Protein AF-A0A328SCD7-F1 (afdb_monomer_lite)

Secondary structure (DSSP, 8-state):
--S--EEE-TT-EEES-EEESEEE-SSS-EEES-EEES-EEE-SSS-EEES-EEE-SSS-SEEE---S-EEES-EEE-SS-BGGGGEES-TTTSEEESPBS-EEEEEPP-EE-SSEEEEEEEEEETTEE-S---SSEEEEEETTEEPB-TTT--B-EEE-BTTEEEEEEEEPPTT--TT--EEEEEE--SSS--EEPPPBPPEE-PPP-PPPEEEE--EEE-TT-EEEEEEEEET--S-EEEEEETTEEPPPTTSSSSEEP-SSEEEEEEEPPTTPPSEEEEEEEEEEETTEEEEEEEEEEE-

Sequence (303 aa):
YNNGLFAIGENNIAYNNTAKNVRINGSNAIIRNNTFTGTLNITSSNNQITDNTVITDSTYTMTGSGKNNTITDNYLKANTLYGDASVNLNHEQNTITNNKPRYELIIDPINITATTTTITANIYFDDEPTTDINTGRVYFKANGKVLRDDTTSKIIYVDLTDGVATLSDYKVPANWNDDTEIKAVYTGSTEIAEITSEAVNPTITTPEIEEPEFTVSDVTIKAGEEVTITVTTKKLDGGKVVLKVNGKTVKAADGKLYAKVTGDSVTFAYTVPKTYKAGSYDIKAVYTAGATKLEAESKLTVE

Foldseek 3Di:
DDVDAAEAAACEEAAAEEEEHHEYPYAPYEYAHYEYEAAYEYAEENYEHEHYEFEYQAQANYAYEYFAYEHAHYFTYYNQDGALRRYHYPVVGYHGDHYDFDKAKEWDAWEAADQWTKIKIFIDTNNHTAQPDQAFWKWKDKPNHTDADPVPRHGDIFGDGRRMGMDGGHGDDPPADQPIWMKMWTDGDPRDHIHIHGTHGHHYDYPDDDDWDWEWEEAEDAAQDKDKTKIFTAPPDWWWKWKDKQNHTAAAPVRHSIDIDPHGMGIGIDGHHNPDDFDKIKIKMWTDDDPDIDIYIYIYGHD

pLDDT: mean 93.6, std 8.33, range [36.81, 98.69]

Radius of gyration: 38.1 Å; chains: 1; bounding box: 81×54×98 Å

Structure (mmCIF, N/CA/C/O backbone):
data_AF-A0A328SCD7-F1
#
_entry.id   AF-A0A328SCD7-F1
#
loop_
_atom_site.group_PDB
_atom_site.id
_atom_site.type_symbol
_atom_site.label_atom_id
_atom_site.label_alt_id
_atom_site.label_comp_id
_atom_site.label_asym_id
_atom_site.label_entity_id
_atom_site.label_seq_id
_atom_site.pdbx_PDB_ins_code
_atom_site.Cartn_x
_atom_site.Cartn_y
_atom_site.Cartn_z
_atom_site.occupancy
_atom_site.B_iso_or_equiv
_atom_site.auth_seq_id
_atom_site.auth_comp_id
_atom_site.auth_asym_id
_atom_site.auth_atom_id
_atom_site.pdbx_PDB_model_num
ATOM 1 N N . TYR A 1 1 ? 41.882 -8.276 -27.191 1.00 36.81 1 TYR A N 1
ATOM 2 C CA . TYR A 1 1 ? 41.532 -8.632 -28.576 1.00 36.81 1 TYR A CA 1
ATOM 3 C C . TYR A 1 1 ? 40.527 -7.615 -29.093 1.00 36.81 1 TYR A C 1
ATOM 5 O O . TYR A 1 1 ? 39.467 -7.491 -28.507 1.00 36.81 1 TYR A O 1
ATOM 13 N N . ASN A 1 2 ? 40.957 -6.883 -30.125 1.00 37.19 2 ASN A N 1
ATOM 14 C CA . ASN A 1 2 ? 40.238 -6.084 -31.122 1.00 37.19 2 ASN A CA 1
ATOM 15 C C . ASN A 1 2 ? 39.177 -5.048 -30.714 1.00 37.19 2 ASN A C 1
ATOM 17 O O . ASN A 1 2 ? 38.137 -5.367 -30.154 1.00 37.19 2 ASN A O 1
ATOM 21 N N . ASN A 1 3 ? 39.375 -3.838 -31.252 1.00 45.59 3 ASN A N 1
ATOM 22 C CA . ASN A 1 3 ? 38.356 -2.874 -31.694 1.00 45.59 3 ASN A CA 1
ATOM 23 C C . ASN A 1 3 ? 37.378 -3.478 -32.742 1.00 45.59 3 ASN A C 1
ATOM 25 O O . ASN A 1 3 ? 37.001 -2.821 -33.709 1.00 45.59 3 ASN A O 1
ATOM 29 N N . GLY A 1 4 ? 37.042 -4.762 -32.617 1.00 54.94 4 GLY A N 1
ATOM 30 C CA . GLY A 1 4 ? 36.145 -5.485 -33.498 1.00 54.94 4 GLY A CA 1
ATOM 31 C C . GLY A 1 4 ? 34.724 -5.273 -33.016 1.00 54.94 4 GLY A C 1
ATOM 32 O O . GLY A 1 4 ? 34.374 -5.684 -31.915 1.00 54.94 4 GLY A O 1
ATOM 33 N N . LEU A 1 5 ? 33.920 -4.620 -33.844 1.00 69.88 5 LEU A N 1
ATOM 34 C CA . LEU A 1 5 ? 32.484 -4.519 -33.639 1.00 69.88 5 LEU A CA 1
ATOM 35 C C . LEU A 1 5 ? 31.883 -5.932 -33.704 1.00 69.88 5 LEU A C 1
ATOM 37 O O . LEU A 1 5 ? 31.933 -6.566 -34.758 1.00 69.88 5 LEU A O 1
ATOM 41 N N . PHE A 1 6 ? 31.325 -6.432 -32.600 1.00 84.25 6 PHE A N 1
ATOM 42 C CA . PHE A 1 6 ? 30.553 -7.674 -32.629 1.00 84.25 6 PHE A CA 1
ATOM 43 C C . PHE A 1 6 ? 29.213 -7.382 -33.312 1.00 84.25 6 PHE A C 1
ATOM 45 O O . PHE A 1 6 ? 28.443 -6.541 -32.844 1.00 84.25 6 PHE A O 1
ATOM 52 N N . ALA A 1 7 ? 28.965 -8.021 -34.455 1.00 91.31 7 ALA A N 1
ATOM 53 C CA . ALA A 1 7 ? 27.775 -7.792 -35.262 1.00 91.31 7 ALA A CA 1
ATOM 54 C C . ALA A 1 7 ? 26.891 -9.042 -35.292 1.00 91.31 7 ALA A C 1
ATOM 56 O O . ALA A 1 7 ? 27.366 -10.132 -35.605 1.00 91.31 7 ALA A O 1
ATOM 57 N N . ILE A 1 8 ? 25.603 -8.866 -35.008 1.00 93.50 8 ILE A N 1
ATOM 58 C CA . ILE A 1 8 ? 24.597 -9.929 -35.068 1.00 93.50 8 ILE A CA 1
ATOM 59 C C . ILE A 1 8 ? 23.844 -9.792 -36.396 1.00 93.50 8 ILE A C 1
ATOM 61 O O . ILE A 1 8 ? 23.282 -8.732 -36.700 1.00 93.50 8 ILE A O 1
ATOM 65 N N . GLY A 1 9 ? 23.915 -10.846 -37.214 1.00 93.06 9 GLY A N 1
ATOM 66 C CA . GLY A 1 9 ? 23.334 -10.922 -38.556 1.00 93.06 9 GLY A CA 1
ATOM 67 C C . GLY A 1 9 ? 21.910 -11.480 -38.576 1.00 93.06 9 GLY A C 1
ATOM 68 O O . GLY A 1 9 ? 21.357 -11.848 -37.544 1.00 93.06 9 GLY A O 1
ATOM 69 N N . GLU A 1 10 ? 21.306 -11.541 -39.762 1.00 95.94 10 GLU A N 1
ATOM 70 C CA . GLU A 1 10 ? 19.887 -11.895 -39.934 1.00 95.94 10 GLU A CA 1
ATOM 71 C C . GLU A 1 10 ? 19.610 -13.350 -39.545 1.00 95.94 10 GLU A C 1
ATOM 73 O O . GLU A 1 10 ? 20.442 -14.215 -39.813 1.00 95.94 10 GLU A O 1
ATOM 78 N N . ASN A 1 11 ? 18.457 -13.619 -38.921 1.00 95.94 11 ASN A N 1
ATOM 79 C CA . ASN A 1 11 ? 18.029 -14.962 -38.497 1.00 95.94 11 ASN A CA 1
ATOM 80 C C . ASN A 1 11 ? 19.050 -15.701 -37.605 1.00 95.94 11 ASN A C 1
ATOM 82 O O . ASN A 1 11 ? 19.119 -16.930 -37.617 1.00 95.94 11 ASN A O 1
ATOM 86 N N . ASN A 1 12 ? 19.875 -14.965 -36.853 1.00 95.88 12 ASN A N 1
ATOM 87 C CA . ASN A 1 12 ? 20.860 -15.553 -35.946 1.00 95.88 12 ASN A CA 1
ATOM 88 C C . ASN A 1 12 ? 20.371 -15.587 -34.502 1.00 95.88 12 ASN A C 1
ATOM 90 O O . ASN A 1 12 ? 19.546 -14.779 -34.078 1.00 95.88 12 ASN A O 1
ATOM 94 N N . ILE A 1 13 ? 20.967 -16.492 -33.729 1.00 96.69 13 ILE A N 1
ATOM 95 C CA . ILE A 1 13 ? 20.803 -16.555 -32.281 1.00 96.69 13 ILE A CA 1
ATOM 96 C C . ILE A 1 13 ? 22.138 -16.189 -31.633 1.00 96.69 13 ILE A C 1
ATOM 98 O O . ILE A 1 13 ? 23.143 -16.864 -31.848 1.00 96.69 13 ILE A O 1
ATOM 102 N N . ALA A 1 14 ? 22.145 -15.125 -30.836 1.00 95.44 14 ALA A N 1
ATOM 103 C CA . ALA A 1 14 ? 23.256 -14.753 -29.971 1.00 95.44 14 ALA A CA 1
ATOM 104 C C . ALA A 1 14 ? 22.897 -15.105 -28.524 1.00 95.44 14 ALA A C 1
ATOM 106 O O . ALA A 1 14 ? 21.980 -14.520 -27.944 1.00 95.44 14 ALA A O 1
ATOM 107 N N . TYR A 1 15 ? 23.619 -16.062 -27.946 1.00 96.62 15 TYR A N 1
ATOM 108 C CA . TYR A 1 15 ? 23.354 -16.581 -26.607 1.00 96.62 15 TYR A CA 1
ATOM 109 C C . TYR A 1 15 ? 24.641 -16.793 -25.804 1.00 96.62 15 TYR A C 1
ATOM 111 O O . TYR A 1 15 ? 25.611 -17.317 -26.354 1.00 96.62 15 TYR A O 1
ATOM 119 N N . ASN A 1 16 ? 24.645 -16.410 -24.521 1.00 95.50 16 ASN A N 1
ATOM 120 C CA . ASN A 1 16 ? 25.775 -16.567 -23.589 1.00 95.50 16 ASN A CA 1
ATOM 121 C C . ASN A 1 16 ? 27.093 -15.926 -24.050 1.00 95.50 16 ASN A C 1
ATOM 123 O O . ASN A 1 16 ? 28.177 -16.454 -23.798 1.00 95.50 16 ASN A O 1
ATOM 127 N N . ASN A 1 17 ? 27.020 -14.782 -24.726 1.00 94.38 17 ASN A N 1
ATOM 128 C CA . ASN A 1 17 ? 28.203 -14.048 -25.163 1.00 94.38 17 ASN A CA 1
ATOM 129 C C . ASN A 1 17 ? 28.545 -12.918 -24.198 1.00 94.38 17 ASN A C 1
ATOM 131 O O . ASN A 1 17 ? 27.660 -12.285 -23.626 1.00 94.38 17 ASN A O 1
ATOM 135 N N . THR A 1 18 ? 29.837 -12.597 -24.126 1.00 94.75 18 THR A N 1
ATOM 136 C CA . THR A 1 18 ? 30.323 -11.351 -23.532 1.00 94.75 18 THR A CA 1
ATOM 137 C C . THR A 1 18 ? 31.003 -10.523 -24.607 1.00 94.75 18 THR A C 1
ATOM 139 O O . THR A 1 18 ? 31.969 -10.977 -25.221 1.00 94.75 18 THR A O 1
ATOM 142 N N . ALA A 1 19 ? 30.518 -9.307 -24.843 1.00 92.94 19 ALA A N 1
ATOM 143 C CA . ALA A 1 19 ? 31.077 -8.429 -25.866 1.00 92.94 19 ALA A CA 1
ATOM 144 C C . ALA A 1 19 ? 31.070 -6.964 -25.427 1.00 92.94 19 ALA A C 1
ATOM 146 O O . ALA A 1 19 ? 30.300 -6.554 -24.558 1.00 92.94 19 ALA A O 1
ATOM 147 N N . LYS A 1 20 ? 31.935 -6.162 -26.052 1.00 91.44 20 LYS A N 1
ATOM 148 C CA . LYS A 1 20 ? 31.925 -4.707 -25.912 1.00 91.44 20 LYS A CA 1
ATOM 149 C C . LYS A 1 20 ? 31.442 -4.081 -27.215 1.00 91.44 20 LYS A C 1
ATOM 151 O O . LYS A 1 20 ? 31.979 -4.439 -28.256 1.00 91.44 20 LYS A O 1
ATOM 156 N N . ASN A 1 21 ? 30.498 -3.140 -27.150 1.00 82.44 21 ASN A N 1
ATOM 157 C CA . ASN A 1 21 ? 29.915 -2.439 -28.305 1.00 82.44 21 ASN A CA 1
ATOM 158 C C . ASN A 1 21 ? 29.381 -3.395 -29.390 1.00 82.44 21 ASN A C 1
ATOM 160 O O . ASN A 1 21 ? 30.098 -3.796 -30.309 1.00 82.44 21 ASN A O 1
ATOM 164 N N . VAL A 1 22 ? 28.098 -3.739 -29.300 1.00 92.88 22 VAL A N 1
ATOM 165 C CA . VAL A 1 22 ? 27.444 -4.677 -30.225 1.00 92.88 22 VAL A CA 1
ATOM 166 C C . VAL A 1 22 ? 26.535 -3.936 -31.189 1.00 92.88 22 VAL A C 1
ATOM 168 O O . VAL A 1 22 ? 25.843 -2.988 -30.816 1.00 92.88 22 VAL A O 1
ATOM 171 N N . ARG A 1 23 ? 26.499 -4.406 -32.435 1.00 95.50 23 ARG A N 1
ATOM 172 C CA . ARG A 1 23 ? 25.576 -3.915 -33.454 1.00 95.50 23 ARG A CA 1
ATOM 173 C C . ARG A 1 23 ? 24.658 -5.030 -33.950 1.00 95.50 23 ARG A C 1
ATOM 175 O O . ARG A 1 23 ? 25.125 -6.077 -34.386 1.00 95.50 23 ARG A O 1
ATOM 182 N N . ILE A 1 24 ? 23.353 -4.784 -33.939 1.00 95.19 24 ILE A N 1
ATOM 183 C CA . ILE A 1 24 ? 22.325 -5.705 -34.431 1.00 95.19 24 ILE A CA 1
ATOM 184 C C . ILE A 1 24 ? 21.853 -5.208 -35.800 1.00 95.19 24 ILE A C 1
ATOM 186 O O . ILE A 1 24 ? 21.016 -4.306 -35.916 1.00 95.19 24 ILE A O 1
ATOM 190 N N . ASN A 1 25 ? 22.431 -5.785 -36.853 1.00 92.38 25 ASN A N 1
ATOM 191 C CA . ASN A 1 25 ? 22.162 -5.410 -38.246 1.00 92.38 25 ASN A CA 1
ATOM 192 C C . ASN A 1 25 ? 21.216 -6.368 -38.961 1.00 92.38 25 ASN A C 1
ATOM 194 O O . ASN A 1 25 ? 20.658 -6.002 -39.991 1.00 92.38 25 ASN A O 1
ATOM 198 N N . GLY A 1 26 ? 21.056 -7.578 -38.437 1.00 92.69 26 GLY A N 1
ATOM 199 C CA . GLY A 1 26 ? 20.132 -8.563 -38.963 1.00 92.69 26 GLY A CA 1
ATOM 200 C C . GLY A 1 26 ? 18.764 -8.499 -38.322 1.00 92.69 26 GLY A C 1
ATOM 201 O O . GLY A 1 26 ? 18.678 -8.380 -37.109 1.00 92.69 26 GLY A O 1
ATOM 202 N N . SER A 1 27 ? 17.721 -8.621 -39.134 1.00 97.31 27 SER A N 1
ATOM 203 C CA . SER A 1 27 ? 16.349 -8.785 -38.652 1.00 97.31 27 SER A CA 1
ATOM 204 C C . SER A 1 27 ? 16.084 -10.224 -38.191 1.00 97.31 27 SER A C 1
ATOM 206 O O . SER A 1 27 ? 16.814 -11.147 -38.565 1.00 97.31 27 SER A O 1
ATOM 208 N N . ASN A 1 28 ? 15.009 -10.422 -37.422 1.00 97.81 28 ASN A N 1
ATOM 209 C CA . ASN A 1 28 ? 14.573 -11.735 -36.918 1.00 97.81 28 ASN A CA 1
ATOM 210 C C . ASN A 1 28 ? 15.642 -12.472 -36.087 1.00 97.81 28 ASN A C 1
ATOM 212 O O . ASN A 1 28 ? 15.690 -13.703 -36.073 1.00 97.81 28 ASN A O 1
ATOM 216 N N . ALA A 1 29 ? 16.539 -11.735 -35.433 1.00 97.88 29 ALA A N 1
ATOM 217 C CA . ALA A 1 29 ? 17.535 -12.312 -34.548 1.00 97.88 29 ALA A CA 1
ATOM 218 C C . ALA A 1 29 ? 16.976 -12.502 -33.130 1.00 97.88 29 ALA A C 1
ATOM 220 O O . ALA A 1 29 ? 16.116 -11.746 -32.668 1.00 97.88 29 ALA A O 1
ATOM 221 N N . ILE A 1 30 ? 17.514 -13.495 -32.422 1.00 98.06 30 ILE A N 1
ATOM 222 C CA . ILE A 1 30 ? 17.245 -13.744 -31.003 1.00 98.06 30 ILE A CA 1
ATOM 223 C C . ILE A 1 30 ? 18.530 -13.470 -30.229 1.00 98.06 30 ILE A C 1
ATOM 225 O O . ILE A 1 30 ? 19.560 -14.094 -30.472 1.00 98.06 30 ILE A O 1
ATOM 229 N N . ILE A 1 31 ? 18.479 -12.533 -29.294 1.00 97.94 31 ILE A N 1
ATOM 230 C CA . ILE A 1 31 ? 19.607 -12.094 -28.485 1.00 97.94 31 ILE A CA 1
ATOM 231 C C . ILE A 1 31 ? 19.215 -12.320 -27.035 1.00 97.94 31 ILE A C 1
ATOM 233 O O . ILE A 1 31 ? 18.385 -11.591 -26.495 1.00 97.94 31 ILE A O 1
ATOM 237 N N . ARG A 1 32 ? 19.781 -13.353 -26.413 1.00 98.00 32 ARG A N 1
ATOM 238 C CA . ARG A 1 32 ? 19.374 -13.765 -25.071 1.00 98.00 32 ARG A CA 1
ATOM 239 C C . ARG A 1 32 ? 20.535 -14.105 -24.152 1.00 98.00 32 ARG A C 1
ATOM 241 O O . ARG A 1 32 ? 21.477 -14.753 -24.592 1.00 98.00 32 ARG A O 1
ATOM 248 N N . ASN A 1 33 ? 20.433 -13.752 -22.871 1.00 97.50 33 ASN A N 1
ATOM 249 C CA . ASN A 1 33 ? 21.401 -14.146 -21.839 1.00 97.50 33 ASN A CA 1
ATOM 250 C C . ASN A 1 33 ? 22.852 -13.772 -22.185 1.00 97.50 33 ASN A C 1
ATOM 252 O O . ASN A 1 33 ? 23.781 -14.555 -21.995 1.00 97.50 33 ASN A O 1
ATOM 256 N N . ASN A 1 34 ? 23.050 -12.597 -22.777 1.00 97.38 34 ASN A N 1
ATOM 257 C CA . ASN A 1 34 ? 24.375 -12.066 -23.072 1.00 97.38 34 ASN A CA 1
ATOM 258 C C . ASN A 1 34 ? 24.735 -10.949 -22.092 1.00 97.38 34 ASN A C 1
ATOM 260 O O . ASN A 1 34 ? 23.859 -10.264 -21.569 1.00 97.38 34 ASN A O 1
ATOM 264 N N . THR A 1 35 ? 26.032 -10.707 -21.925 1.00 97.25 35 THR A N 1
ATOM 265 C CA . THR A 1 35 ? 26.565 -9.580 -21.158 1.00 97.25 35 THR A CA 1
ATOM 266 C C . THR A 1 35 ? 27.299 -8.624 -22.087 1.00 97.25 35 THR A C 1
ATOM 268 O O . THR A 1 35 ? 28.361 -8.928 -22.634 1.00 97.25 35 THR A O 1
ATOM 271 N N . PHE A 1 36 ? 26.753 -7.431 -22.258 1.00 95.94 36 PHE A N 1
ATOM 272 C CA . PHE A 1 36 ? 27.304 -6.396 -23.109 1.00 95.94 36 PHE A CA 1
ATOM 273 C C . PHE A 1 36 ? 27.810 -5.218 -22.286 1.00 95.94 36 PHE A C 1
ATOM 275 O O . PHE A 1 36 ? 27.126 -4.688 -21.413 1.00 95.94 36 PHE A O 1
ATOM 282 N N . THR A 1 37 ? 29.032 -4.794 -22.595 1.00 93.75 37 THR A N 1
ATOM 283 C CA . THR A 1 37 ? 29.614 -3.564 -22.055 1.00 93.75 37 THR A CA 1
ATOM 284 C C . THR A 1 37 ? 29.636 -2.503 -23.158 1.00 93.75 37 THR A C 1
ATOM 286 O O . THR A 1 37 ? 30.083 -2.757 -24.274 1.00 93.75 37 THR A O 1
ATOM 289 N N . GLY A 1 38 ? 29.118 -1.309 -22.896 1.00 92.31 38 GLY A N 1
ATOM 290 C CA . GLY A 1 38 ? 28.890 -0.293 -23.929 1.00 92.31 38 GLY A CA 1
ATOM 291 C C . GLY A 1 38 ? 27.499 -0.357 -24.569 1.00 92.31 38 GLY A C 1
ATOM 292 O O . GLY A 1 38 ? 26.688 -1.226 -24.258 1.00 92.31 38 GLY A O 1
ATOM 293 N N . THR A 1 39 ? 27.217 0.600 -25.452 1.00 94.62 39 THR A N 1
ATOM 294 C CA . THR A 1 39 ? 25.892 0.770 -26.061 1.00 94.62 39 THR A CA 1
ATOM 295 C C . THR A 1 39 ? 25.624 -0.272 -27.151 1.00 94.62 39 THR A C 1
ATOM 297 O O . THR A 1 39 ? 26.459 -0.500 -28.032 1.00 94.62 39 THR A O 1
ATOM 300 N N . LEU A 1 40 ? 24.428 -0.863 -27.128 1.00 96.00 40 LEU A N 1
ATOM 301 C CA . LEU A 1 40 ? 23.890 -1.691 -28.207 1.00 96.00 40 LEU A CA 1
ATOM 302 C C . LEU A 1 40 ? 23.277 -0.811 -29.301 1.00 96.00 40 LEU A C 1
ATOM 304 O O . LEU A 1 40 ? 22.432 0.039 -29.019 1.00 96.00 40 LEU A O 1
ATOM 308 N N . ASN A 1 41 ? 23.667 -1.023 -30.558 1.00 96.50 41 ASN A N 1
ATOM 309 C CA . ASN A 1 41 ? 23.094 -0.307 -31.700 1.00 96.50 41 ASN A CA 1
ATOM 310 C C . ASN A 1 41 ? 22.182 -1.227 -32.527 1.00 96.50 41 ASN A C 1
ATOM 312 O O . ASN A 1 41 ? 22.655 -2.203 -33.111 1.00 96.50 41 ASN A O 1
ATOM 316 N N . ILE A 1 42 ? 20.889 -0.908 -32.586 1.00 97.50 42 ILE A N 1
ATOM 317 C CA . ILE A 1 42 ? 19.829 -1.738 -33.167 1.00 97.50 42 ILE A CA 1
ATOM 318 C C . ILE A 1 42 ? 19.240 -1.029 -34.395 1.00 97.50 42 ILE A C 1
ATOM 320 O O . ILE A 1 42 ? 18.306 -0.231 -34.302 1.00 97.50 42 ILE A O 1
ATOM 324 N N . THR A 1 43 ? 19.780 -1.315 -35.579 1.00 96.12 43 THR A N 1
ATOM 325 C CA . THR A 1 43 ? 19.280 -0.735 -36.845 1.00 96.12 43 THR A CA 1
ATOM 326 C C . THR A 1 43 ? 18.312 -1.645 -37.601 1.00 96.12 43 THR A C 1
ATOM 328 O O . THR A 1 43 ? 17.744 -1.235 -38.608 1.00 96.12 43 THR A O 1
ATOM 331 N N . SER A 1 44 ? 18.142 -2.884 -37.146 1.00 97.19 44 SER A N 1
ATOM 332 C CA . SER A 1 44 ? 17.307 -3.915 -37.773 1.00 97.19 44 SER A CA 1
ATOM 333 C C . SER A 1 44 ? 15.985 -4.122 -37.031 1.00 97.19 44 SER A C 1
ATOM 335 O O . SER A 1 44 ? 15.774 -3.561 -35.956 1.00 97.19 44 SER A O 1
ATOM 337 N N . SER A 1 45 ? 15.062 -4.874 -37.634 1.00 98.06 45 SER A N 1
ATOM 338 C CA . SER A 1 45 ? 13.682 -5.000 -37.149 1.00 98.06 45 SER A CA 1
ATOM 339 C C . SER A 1 45 ? 13.321 -6.433 -36.754 1.00 98.06 45 SER A C 1
ATOM 341 O O . SER A 1 45 ? 13.974 -7.382 -37.180 1.00 98.06 45 SER A O 1
ATOM 343 N N . ASN A 1 46 ? 12.234 -6.595 -35.998 1.00 98.38 46 ASN A N 1
ATOM 344 C CA . ASN A 1 46 ? 11.684 -7.896 -35.592 1.00 98.38 46 ASN A CA 1
ATOM 345 C C . ASN A 1 46 ? 12.646 -8.757 -34.748 1.00 98.38 46 ASN A C 1
ATOM 347 O O . ASN A 1 46 ? 12.608 -9.983 -34.830 1.00 98.38 46 ASN A O 1
ATOM 351 N N . ASN A 1 47 ? 13.537 -8.146 -33.965 1.00 98.56 47 ASN A N 1
ATOM 352 C CA . ASN A 1 47 ? 14.440 -8.889 -33.085 1.00 98.56 47 ASN A CA 1
ATOM 353 C C . ASN A 1 47 ? 13.821 -9.119 -31.704 1.00 98.56 47 ASN A C 1
ATOM 355 O O . ASN A 1 47 ? 13.055 -8.290 -31.211 1.00 98.56 47 ASN A O 1
ATOM 359 N N . GLN A 1 48 ? 14.214 -10.214 -31.060 1.00 98.56 48 GLN A N 1
ATOM 360 C CA . GLN A 1 48 ? 13.900 -10.504 -29.661 1.00 98.56 48 GLN A CA 1
ATOM 361 C C . GLN A 1 48 ? 15.165 -10.335 -28.825 1.00 98.56 48 GLN A C 1
ATOM 363 O O . GLN A 1 48 ? 16.166 -11.002 -29.078 1.00 98.56 48 GLN A O 1
ATOM 368 N N . ILE A 1 49 ? 15.136 -9.426 -27.857 1.00 98.62 49 ILE A N 1
ATOM 369 C CA . ILE A 1 49 ? 16.269 -9.058 -27.008 1.00 98.62 49 ILE A CA 1
ATOM 370 C C . ILE A 1 49 ? 15.812 -9.224 -25.562 1.00 98.62 49 ILE A C 1
ATOM 372 O O . ILE A 1 49 ? 15.132 -8.349 -25.028 1.00 98.62 49 ILE A O 1
ATOM 376 N N . THR A 1 50 ? 16.141 -10.360 -24.947 1.00 98.44 50 THR A N 1
ATOM 377 C CA . THR A 1 50 ? 15.629 -10.721 -23.616 1.00 98.44 50 THR A CA 1
ATOM 378 C C . THR A 1 50 ? 16.704 -11.251 -22.680 1.00 98.44 50 THR A C 1
ATOM 380 O O . THR A 1 50 ? 17.674 -11.853 -23.132 1.00 98.44 50 THR A O 1
ATOM 383 N N . ASP A 1 51 ? 16.545 -11.077 -21.370 1.00 98.00 51 ASP A N 1
ATOM 384 C CA . ASP A 1 51 ? 17.472 -11.593 -20.348 1.00 98.00 51 ASP A CA 1
ATOM 385 C C . ASP A 1 51 ? 18.944 -11.184 -20.549 1.00 98.00 51 ASP A C 1
ATOM 387 O O . ASP A 1 51 ? 19.851 -11.906 -20.146 1.00 98.00 51 ASP A O 1
ATOM 391 N N . ASN A 1 52 ? 19.237 -10.078 -21.236 1.00 98.25 52 ASN A N 1
ATOM 392 C CA . ASN A 1 52 ? 20.615 -9.615 -21.411 1.00 98.25 52 ASN A CA 1
ATOM 393 C C . ASN A 1 52 ? 20.990 -8.609 -20.326 1.00 98.25 52 ASN A C 1
ATOM 395 O O . ASN A 1 52 ? 20.156 -7.839 -19.860 1.00 98.25 52 ASN A O 1
ATOM 399 N N . THR A 1 53 ? 22.275 -8.536 -20.010 1.00 98.19 53 THR A N 1
ATOM 400 C CA . THR A 1 53 ? 22.855 -7.475 -19.186 1.00 98.19 53 THR A CA 1
ATOM 401 C C . THR A 1 53 ? 23.577 -6.488 -20.091 1.00 98.19 53 THR A C 1
ATOM 403 O O . THR A 1 53 ? 24.508 -6.870 -20.793 1.00 98.19 53 THR A O 1
ATOM 406 N N . VAL A 1 54 ? 23.185 -5.216 -20.080 1.00 97.75 54 VAL A N 1
ATOM 407 C CA . VAL A 1 54 ? 23.822 -4.133 -20.839 1.00 97.75 54 VAL A CA 1
ATOM 408 C C . VAL A 1 54 ? 24.219 -3.016 -19.885 1.00 97.75 54 VAL A C 1
ATOM 410 O O . VAL A 1 54 ? 23.366 -2.339 -19.314 1.00 97.75 54 VAL A O 1
ATOM 413 N N . ILE A 1 55 ? 25.527 -2.812 -19.727 1.00 96.88 55 ILE A N 1
ATOM 414 C CA . ILE A 1 55 ? 26.088 -1.783 -18.846 1.00 96.88 55 ILE A CA 1
ATOM 415 C C . ILE A 1 55 ? 26.939 -0.826 -19.673 1.00 96.88 55 ILE A C 1
ATOM 417 O O . ILE A 1 55 ? 27.847 -1.253 -20.390 1.00 96.88 55 ILE A O 1
ATOM 421 N N . THR A 1 56 ? 26.678 0.475 -19.583 1.00 95.56 56 THR A N 1
ATOM 422 C CA . THR A 1 56 ? 27.431 1.489 -20.328 1.00 95.56 56 THR A CA 1
ATOM 423 C C . THR A 1 56 ? 27.574 2.800 -19.568 1.00 95.56 56 THR A C 1
ATOM 425 O O . THR A 1 56 ? 26.671 3.213 -18.854 1.00 95.56 56 THR A O 1
ATOM 428 N N . ASP A 1 57 ? 28.678 3.501 -19.824 1.00 95.38 57 ASP A N 1
ATOM 429 C CA . ASP A 1 57 ? 28.900 4.875 -19.354 1.00 95.38 57 ASP A CA 1
ATOM 430 C C . ASP A 1 57 ? 28.232 5.933 -20.263 1.00 95.38 57 ASP A C 1
ATOM 432 O O . ASP A 1 57 ? 28.376 7.137 -20.053 1.00 95.38 57 ASP A O 1
ATOM 436 N N . SER A 1 58 ? 27.507 5.505 -21.301 1.00 94.94 58 SER A N 1
ATOM 437 C CA . SER A 1 58 ? 26.723 6.393 -22.168 1.00 94.94 58 SER A CA 1
ATOM 438 C C . SER A 1 58 ? 25.382 6.756 -21.525 1.00 94.94 58 SER A C 1
ATOM 440 O O . SER A 1 58 ? 24.944 6.119 -20.572 1.00 94.94 58 SER A O 1
ATOM 442 N N . THR A 1 59 ? 24.681 7.744 -22.089 1.00 95.12 59 THR A N 1
ATOM 443 C CA . THR A 1 59 ? 23.317 8.116 -21.663 1.00 95.12 59 THR A CA 1
ATOM 444 C C . THR A 1 59 ? 22.302 6.987 -21.863 1.00 95.12 59 THR A C 1
ATOM 446 O O . THR A 1 59 ? 21.403 6.834 -21.046 1.00 95.12 59 THR A O 1
ATOM 449 N N . TYR A 1 60 ? 22.450 6.188 -22.925 1.00 96.88 60 TYR A N 1
ATOM 450 C CA . TYR A 1 60 ? 21.516 5.120 -23.296 1.00 96.88 60 TYR A CA 1
ATOM 451 C C . TYR A 1 60 ? 22.236 3.776 -23.425 1.00 96.88 60 TYR A C 1
ATOM 453 O O . TYR A 1 60 ? 23.324 3.700 -24.008 1.00 96.88 60 TYR A O 1
ATOM 461 N N . THR A 1 61 ? 21.605 2.709 -22.933 1.00 97.81 61 THR A N 1
ATOM 462 C CA . THR A 1 61 ? 22.092 1.325 -23.072 1.00 97.81 61 THR A CA 1
ATOM 463 C C . THR A 1 61 ? 21.886 0.805 -24.485 1.00 97.81 61 THR A C 1
ATOM 465 O O . THR A 1 61 ? 22.742 0.102 -25.021 1.00 97.81 61 THR A O 1
ATOM 468 N N . MET A 1 62 ? 20.782 1.201 -25.116 1.00 97.81 62 MET A N 1
ATOM 469 C CA . MET A 1 62 ? 20.411 0.806 -26.467 1.00 97.81 62 MET A CA 1
ATOM 470 C C . MET A 1 62 ? 20.004 2.029 -27.282 1.00 97.81 62 MET A C 1
ATOM 472 O O . MET A 1 62 ? 19.308 2.918 -26.798 1.00 97.81 62 MET A O 1
ATOM 476 N N . THR A 1 63 ? 20.434 2.071 -28.537 1.00 97.44 63 THR A N 1
ATOM 477 C CA . THR A 1 63 ? 20.109 3.142 -29.489 1.00 97.44 63 THR A CA 1
ATOM 478 C C . THR A 1 63 ? 19.799 2.538 -30.849 1.00 97.44 63 THR A C 1
ATOM 480 O O . THR A 1 63 ? 20.306 1.464 -31.177 1.00 97.44 63 THR A O 1
ATOM 483 N N . GLY A 1 64 ? 19.006 3.218 -31.672 1.00 96.25 64 GLY A N 1
ATOM 484 C CA . GLY A 1 64 ? 18.854 2.820 -33.067 1.00 96.25 64 GLY A CA 1
ATOM 485 C C . GLY A 1 64 ? 17.547 3.256 -33.709 1.00 96.25 64 GLY A C 1
ATOM 486 O O . GLY A 1 64 ? 16.839 4.124 -33.212 1.00 96.25 64 GLY A O 1
ATOM 487 N N . SER A 1 65 ? 17.256 2.648 -34.855 1.00 96.44 65 SER A N 1
ATOM 488 C CA . SER A 1 65 ? 16.096 2.958 -35.702 1.00 96.44 65 SER A CA 1
ATOM 489 C C . SER A 1 65 ? 15.278 1.723 -36.087 1.00 96.44 65 SER A C 1
ATOM 491 O O . SER A 1 65 ? 14.358 1.820 -36.902 1.00 96.44 65 SER A O 1
ATOM 493 N N . GLY A 1 66 ? 15.622 0.561 -35.524 1.00 96.69 66 GLY A N 1
ATOM 494 C CA . GLY A 1 66 ? 14.885 -0.680 -35.700 1.00 96.69 66 GLY A CA 1
ATOM 495 C C . GLY A 1 66 ? 13.421 -0.578 -35.267 1.00 96.69 66 GLY A C 1
ATOM 496 O O . GLY A 1 66 ? 13.079 0.190 -34.365 1.00 96.69 66 GLY A O 1
ATOM 497 N N . LYS A 1 67 ? 12.556 -1.375 -35.901 1.00 98.06 67 LYS A N 1
ATOM 498 C CA . LYS A 1 67 ? 11.120 -1.449 -35.597 1.00 98.06 67 LYS A CA 1
ATOM 499 C C . LYS A 1 67 ? 10.712 -2.863 -35.208 1.00 98.06 67 LYS A C 1
ATOM 501 O O . LYS A 1 67 ? 11.385 -3.828 -35.560 1.00 98.06 67 LYS A O 1
ATOM 506 N N . ASN A 1 68 ? 9.576 -2.992 -34.538 1.00 98.25 68 ASN A N 1
ATOM 507 C CA . ASN A 1 68 ? 8.982 -4.251 -34.095 1.00 98.25 68 ASN A CA 1
ATOM 508 C C . ASN A 1 68 ? 9.944 -5.125 -33.275 1.00 98.25 68 ASN A C 1
ATOM 510 O O . ASN A 1 68 ? 9.836 -6.349 -33.288 1.00 98.25 68 ASN A O 1
ATOM 514 N N . ASN A 1 69 ? 10.931 -4.527 -32.610 1.00 98.62 69 ASN A N 1
ATOM 515 C CA . ASN A 1 69 ? 11.794 -5.265 -31.703 1.00 98.62 69 ASN A CA 1
ATOM 516 C C . ASN A 1 69 ? 11.070 -5.453 -30.369 1.00 98.62 69 ASN A C 1
ATOM 518 O O . ASN A 1 69 ? 10.344 -4.566 -29.918 1.00 98.62 69 ASN A O 1
ATOM 522 N N . THR A 1 70 ? 11.285 -6.605 -29.747 1.00 98.69 70 THR A N 1
ATOM 523 C CA . THR A 1 70 ? 10.840 -6.910 -28.386 1.00 98.69 70 THR A CA 1
ATOM 524 C C . THR A 1 70 ? 12.059 -6.869 -27.478 1.00 98.69 70 THR A C 1
ATOM 526 O O . THR A 1 70 ? 12.966 -7.682 -27.641 1.00 98.69 70 THR A O 1
ATOM 529 N N . ILE A 1 71 ? 12.106 -5.896 -26.574 1.00 98.69 71 ILE A N 1
ATOM 530 C CA . ILE A 1 71 ? 13.199 -5.644 -25.634 1.00 98.69 71 ILE A CA 1
ATOM 531 C C . ILE A 1 71 ? 12.605 -5.756 -24.234 1.00 98.69 71 ILE A C 1
ATOM 533 O O . ILE A 1 71 ? 12.032 -4.792 -23.725 1.00 98.69 71 ILE A O 1
ATOM 537 N N . THR A 1 72 ? 12.688 -6.938 -23.632 1.00 98.19 72 THR A N 1
ATOM 538 C CA . THR A 1 72 ? 12.062 -7.204 -22.330 1.00 98.19 72 THR A CA 1
ATOM 539 C C . THR A 1 72 ? 12.983 -7.960 -21.398 1.00 98.19 72 THR A C 1
ATOM 541 O O . THR A 1 72 ? 13.869 -8.679 -21.851 1.00 98.19 72 THR A O 1
ATOM 544 N N . ASP A 1 73 ? 12.779 -7.804 -20.092 1.00 97.31 73 ASP A N 1
ATOM 545 C CA . ASP A 1 73 ? 13.444 -8.618 -19.067 1.00 97.31 73 ASP A CA 1
ATOM 546 C C . ASP A 1 73 ? 14.984 -8.522 -19.105 1.00 97.31 73 ASP A C 1
ATOM 548 O O . ASP A 1 73 ? 15.695 -9.444 -18.718 1.00 97.31 73 ASP A O 1
ATOM 552 N N . ASN A 1 74 ? 15.536 -7.408 -19.598 1.00 98.25 74 ASN A N 1
ATOM 553 C CA . ASN A 1 74 ? 16.977 -7.153 -19.601 1.00 98.25 74 ASN A CA 1
ATOM 554 C C . ASN A 1 74 ? 17.392 -6.332 -18.372 1.00 98.25 74 ASN A C 1
ATOM 556 O O . ASN A 1 74 ? 16.623 -5.521 -17.859 1.00 98.25 74 ASN A O 1
ATOM 560 N N . TYR A 1 75 ? 18.650 -6.464 -17.956 1.00 97.44 75 TYR A N 1
ATOM 561 C CA . TYR A 1 75 ? 19.301 -5.560 -17.012 1.00 97.44 75 TYR A CA 1
ATOM 562 C C . TYR A 1 75 ? 20.053 -4.463 -17.776 1.00 97.44 75 TYR A C 1
ATOM 564 O O . TYR A 1 75 ? 21.116 -4.697 -18.344 1.00 97.44 75 TYR A O 1
ATOM 572 N N . LEU A 1 76 ? 19.500 -3.258 -17.813 1.00 97.62 76 LEU A N 1
ATOM 573 C CA . LEU A 1 76 ? 19.929 -2.108 -18.594 1.00 97.62 76 LEU A CA 1
ATOM 574 C C . LEU A 1 76 ? 20.360 -0.956 -17.680 1.00 97.62 76 LEU A C 1
ATOM 576 O O . LEU A 1 76 ? 19.538 -0.207 -17.154 1.00 97.62 76 LEU A O 1
ATOM 580 N N . LYS A 1 77 ? 21.672 -0.769 -17.538 1.00 96.38 77 LYS A N 1
ATOM 581 C CA . LYS A 1 77 ? 22.258 0.307 -16.734 1.00 96.38 77 LYS A CA 1
ATOM 582 C C . LYS A 1 77 ? 23.121 1.228 -17.594 1.00 96.38 77 LYS A C 1
ATOM 584 O O . LYS A 1 77 ? 24.221 0.856 -18.005 1.00 96.38 77 LYS A O 1
ATOM 589 N N . ALA A 1 78 ? 22.620 2.428 -17.864 1.00 95.50 78 ALA A N 1
ATOM 590 C CA . ALA A 1 78 ? 23.403 3.519 -18.432 1.00 95.50 78 ALA A CA 1
ATOM 591 C C . ALA A 1 78 ? 23.979 4.405 -17.312 1.00 95.50 78 ALA A C 1
ATOM 593 O O . ALA A 1 78 ? 23.731 4.175 -16.127 1.00 95.50 78 ALA A O 1
ATOM 594 N N . ASN A 1 79 ? 24.747 5.429 -17.687 1.00 93.25 79 ASN A N 1
ATOM 595 C CA . ASN A 1 79 ? 25.332 6.367 -16.729 1.00 93.25 79 ASN A CA 1
ATOM 596 C C . ASN A 1 79 ? 24.260 7.152 -15.954 1.00 93.25 79 ASN A C 1
ATOM 598 O O . ASN A 1 79 ? 24.408 7.393 -14.763 1.00 93.25 79 ASN A O 1
ATOM 602 N N . THR A 1 80 ? 23.178 7.540 -16.634 1.00 88.19 80 THR A N 1
ATOM 603 C CA . THR A 1 80 ? 22.127 8.406 -16.066 1.00 88.19 80 THR A CA 1
ATOM 604 C C . THR A 1 80 ? 20.717 7.835 -16.182 1.00 88.19 80 THR A C 1
ATOM 606 O O . THR A 1 80 ? 19.795 8.414 -15.625 1.00 88.19 80 THR A O 1
ATOM 609 N N . LEU A 1 81 ? 20.518 6.759 -16.948 1.00 91.75 81 LEU A N 1
ATOM 610 C CA . LEU A 1 81 ? 19.204 6.165 -17.208 1.00 91.75 81 LEU A CA 1
ATOM 611 C C . LEU A 1 81 ? 19.237 4.665 -16.921 1.00 91.75 81 LEU A C 1
ATOM 613 O O . LEU A 1 81 ? 20.269 4.010 -17.085 1.00 91.75 81 LEU A O 1
ATOM 617 N N . TYR A 1 82 ? 18.086 4.112 -16.553 1.00 92.62 82 TYR A N 1
ATOM 618 C CA . TYR A 1 82 ? 17.943 2.712 -16.160 1.00 92.62 82 TYR A CA 1
ATOM 619 C C . TYR A 1 82 ? 16.752 2.052 -16.852 1.00 92.62 82 TYR A C 1
ATOM 621 O O . TYR A 1 82 ? 15.823 2.745 -17.277 1.00 92.62 82 TYR A O 1
ATOM 629 N N . GLY A 1 83 ? 16.797 0.724 -16.983 1.00 94.62 83 GLY A N 1
ATOM 630 C CA . GLY A 1 83 ? 15.681 -0.074 -17.485 1.00 94.62 83 GLY A CA 1
ATOM 631 C C . GLY A 1 83 ? 15.165 0.424 -18.834 1.00 94.62 83 GLY A C 1
ATOM 632 O O . GLY A 1 83 ? 15.947 0.816 -19.708 1.00 94.62 83 GLY A O 1
ATOM 633 N N . ASP A 1 84 ? 13.843 0.457 -18.985 1.00 94.69 84 ASP A N 1
ATOM 634 C CA . ASP A 1 84 ? 13.151 0.889 -20.209 1.00 94.69 84 ASP A CA 1
ATOM 635 C C . ASP A 1 84 ? 13.525 2.322 -20.629 1.00 94.69 84 ASP A C 1
ATOM 637 O O . ASP A 1 84 ? 13.715 2.602 -21.815 1.00 94.69 84 ASP A O 1
ATOM 641 N N . ALA A 1 85 ? 13.704 3.226 -19.658 1.00 92.56 85 ALA A N 1
ATOM 642 C CA . ALA A 1 85 ? 14.057 4.623 -19.919 1.00 92.56 85 ALA A CA 1
ATOM 643 C C . ALA A 1 85 ? 15.449 4.771 -20.555 1.00 92.56 85 ALA A C 1
ATOM 645 O O . ALA A 1 85 ? 15.727 5.764 -21.224 1.00 92.56 85 ALA A O 1
ATOM 646 N N . SER A 1 86 ? 16.325 3.776 -20.387 1.00 96.00 86 SER A N 1
ATOM 647 C CA . SER A 1 86 ? 17.660 3.768 -20.991 1.00 96.00 86 SER A CA 1
ATOM 648 C C . SER A 1 86 ? 17.684 3.322 -22.462 1.00 96.00 86 SER A C 1
ATOM 650 O O . SER A 1 86 ? 18.756 3.317 -23.075 1.00 96.00 86 SER A O 1
ATOM 652 N N . VAL A 1 87 ? 16.530 2.976 -23.046 1.00 97.69 87 VAL A N 1
ATOM 653 C CA . VAL A 1 87 ? 16.393 2.537 -24.442 1.00 97.69 87 VAL A CA 1
ATOM 654 C C . VAL A 1 87 ? 15.917 3.692 -25.327 1.00 97.69 87 VAL A C 1
ATOM 656 O O . VAL A 1 87 ? 14.769 4.129 -25.260 1.00 97.69 87 VAL A O 1
ATOM 659 N N . ASN A 1 88 ? 16.793 4.147 -26.223 1.00 97.56 88 ASN A N 1
ATOM 660 C CA . ASN A 1 88 ? 16.508 5.193 -27.207 1.00 97.56 88 ASN A CA 1
ATOM 661 C C . ASN A 1 88 ? 16.162 4.595 -28.581 1.00 97.56 88 ASN A C 1
ATOM 663 O O . ASN A 1 88 ? 16.934 4.678 -29.544 1.00 97.56 88 ASN A O 1
ATOM 667 N N . LEU A 1 89 ? 15.007 3.936 -28.636 1.00 97.50 89 LEU A N 1
ATOM 668 C CA . LEU A 1 89 ? 14.308 3.522 -29.854 1.00 97.50 89 LEU A CA 1
ATOM 669 C C . LEU A 1 89 ? 12.892 4.119 -29.825 1.00 97.50 89 LEU A C 1
ATOM 671 O O . LEU A 1 89 ? 12.442 4.606 -28.795 1.00 97.50 89 LEU A O 1
ATOM 675 N N . ASN A 1 90 ? 12.161 4.084 -30.941 1.00 96.12 90 ASN A N 1
ATOM 676 C CA . ASN A 1 90 ? 10.763 4.520 -30.942 1.00 96.12 90 ASN A CA 1
ATOM 677 C C . ASN A 1 90 ? 9.887 3.517 -30.153 1.00 96.12 90 ASN A C 1
ATOM 679 O O . ASN A 1 90 ? 9.700 2.389 -30.615 1.00 96.12 90 ASN A O 1
ATOM 683 N N . HIS A 1 91 ? 9.348 3.945 -29.004 1.00 94.00 91 HIS A N 1
ATOM 684 C CA . HIS A 1 91 ? 8.495 3.152 -28.097 1.00 94.00 91 HIS A CA 1
ATOM 685 C C . HIS A 1 91 ? 7.108 2.823 -28.677 1.00 94.00 91 HIS A C 1
ATOM 687 O O . HIS A 1 91 ? 6.488 1.855 -28.262 1.00 94.00 91 HIS A O 1
ATOM 693 N N . GLU A 1 92 ? 6.623 3.564 -29.676 1.00 96.06 92 GLU A N 1
ATOM 694 C CA . GLU A 1 92 ? 5.369 3.232 -30.379 1.00 96.06 92 GLU A CA 1
ATOM 695 C C . GLU A 1 92 ? 5.562 2.113 -31.411 1.00 96.06 92 GLU A C 1
ATOM 697 O O . GLU A 1 92 ? 4.604 1.484 -31.856 1.00 96.06 92 GLU A O 1
ATOM 702 N N . GLN A 1 93 ? 6.806 1.888 -31.839 1.00 97.50 93 GLN A N 1
ATOM 703 C CA . GLN A 1 93 ? 7.153 0.912 -32.872 1.00 97.50 93 GLN A CA 1
ATOM 704 C C . GLN A 1 93 ? 7.857 -0.319 -32.308 1.00 97.50 93 GLN A C 1
ATOM 706 O O . GLN A 1 93 ? 8.100 -1.254 -33.061 1.00 97.50 93 GLN A O 1
ATOM 711 N N . ASN A 1 94 ? 8.228 -0.325 -31.031 1.00 98.56 94 ASN A N 1
ATOM 712 C CA . ASN A 1 94 ? 8.947 -1.417 -30.386 1.00 98.56 94 ASN A CA 1
ATOM 713 C C . ASN A 1 94 ? 8.301 -1.717 -29.034 1.00 98.56 94 ASN A C 1
ATOM 715 O O . ASN A 1 94 ? 7.820 -0.813 -28.362 1.00 98.56 94 ASN A O 1
ATOM 719 N N . THR A 1 95 ? 8.327 -2.977 -28.615 1.00 98.50 95 THR A N 1
ATOM 720 C CA . THR A 1 95 ? 7.884 -3.376 -27.277 1.00 98.50 95 THR A CA 1
ATOM 721 C C . THR A 1 95 ? 9.075 -3.277 -26.335 1.00 98.50 95 THR A C 1
ATOM 723 O O . THR A 1 95 ? 10.005 -4.071 -26.450 1.00 98.50 95 THR A O 1
ATOM 726 N N . ILE A 1 96 ? 9.070 -2.287 -25.442 1.00 98.00 96 ILE A N 1
ATOM 727 C CA . ILE A 1 96 ? 10.137 -2.033 -24.465 1.00 98.00 96 ILE A CA 1
ATOM 728 C C . ILE A 1 96 ? 9.485 -2.002 -23.087 1.00 98.00 96 ILE A C 1
ATOM 730 O O . ILE A 1 96 ? 8.840 -1.018 -22.737 1.00 98.00 96 ILE A O 1
ATOM 734 N N . THR A 1 97 ? 9.581 -3.104 -22.351 1.00 95.50 97 THR A N 1
ATOM 735 C CA . THR A 1 97 ? 8.890 -3.266 -21.065 1.00 95.50 97 THR A CA 1
ATOM 736 C C . THR A 1 97 ? 9.661 -4.206 -20.152 1.00 95.50 97 THR A C 1
ATOM 738 O O . THR A 1 97 ? 10.305 -5.133 -20.638 1.00 95.50 97 THR A O 1
ATOM 741 N N . ASN A 1 98 ? 9.500 -4.064 -18.838 1.00 93.44 98 ASN A N 1
ATOM 742 C CA . ASN A 1 98 ? 10.059 -4.973 -17.826 1.00 93.44 98 ASN A CA 1
ATOM 743 C C . ASN A 1 98 ? 11.597 -5.041 -17.817 1.00 93.44 98 ASN A C 1
ATOM 745 O O . ASN A 1 98 ? 12.163 -6.032 -17.360 1.00 93.44 98 ASN A O 1
ATOM 749 N N . ASN A 1 99 ? 12.302 -4.019 -18.306 1.00 95.62 99 ASN A N 1
ATOM 750 C CA . ASN A 1 99 ? 13.754 -3.968 -18.164 1.00 95.62 99 ASN A CA 1
ATOM 751 C C . ASN A 1 99 ? 14.147 -3.306 -16.829 1.00 95.62 99 ASN A C 1
ATOM 753 O O . ASN A 1 99 ? 13.589 -2.282 -16.432 1.00 95.62 99 ASN A O 1
ATOM 757 N N . LYS A 1 100 ? 15.134 -3.893 -16.148 1.00 94.38 100 LYS A N 1
ATOM 758 C CA . LYS A 1 100 ? 15.700 -3.465 -14.856 1.00 94.38 100 LYS A CA 1
ATOM 759 C C . LYS A 1 100 ? 17.003 -2.672 -15.041 1.00 94.38 100 LYS A C 1
ATOM 761 O O . LYS A 1 100 ? 17.516 -2.651 -16.151 1.00 94.38 100 LYS A O 1
ATOM 766 N N . PRO A 1 101 ? 17.579 -2.045 -14.002 1.00 92.69 101 PRO A N 1
ATOM 767 C CA . PRO A 1 101 ? 16.927 -1.718 -12.738 1.00 92.69 101 PRO A CA 1
ATOM 768 C C . PRO A 1 101 ? 15.845 -0.653 -12.958 1.00 92.69 101 PRO A C 1
ATOM 770 O O . PRO A 1 101 ? 15.872 0.085 -13.944 1.00 92.69 101 PRO A O 1
ATOM 773 N N . ARG A 1 102 ? 14.866 -0.591 -12.056 1.00 87.88 102 ARG A N 1
ATOM 774 C CA . ARG A 1 102 ? 13.789 0.405 -12.081 1.00 87.88 102 ARG A CA 1
ATOM 775 C C . ARG A 1 102 ? 13.491 0.887 -10.670 1.00 87.88 102 ARG A C 1
ATOM 777 O O . ARG A 1 102 ? 13.771 0.175 -9.706 1.00 87.88 102 ARG A O 1
ATOM 784 N N . TYR A 1 103 ? 12.918 2.080 -10.582 1.00 90.56 103 TYR A N 1
ATOM 785 C CA . TYR A 1 103 ? 12.355 2.572 -9.335 1.00 90.56 103 TYR A CA 1
ATOM 786 C C . TYR A 1 103 ? 10.944 2.025 -9.140 1.00 90.56 103 TYR A C 1
ATOM 788 O O . TYR A 1 103 ? 10.153 1.984 -10.086 1.00 90.56 103 TYR A O 1
ATOM 796 N N . GLU A 1 104 ? 10.630 1.645 -7.910 1.00 92.88 104 GL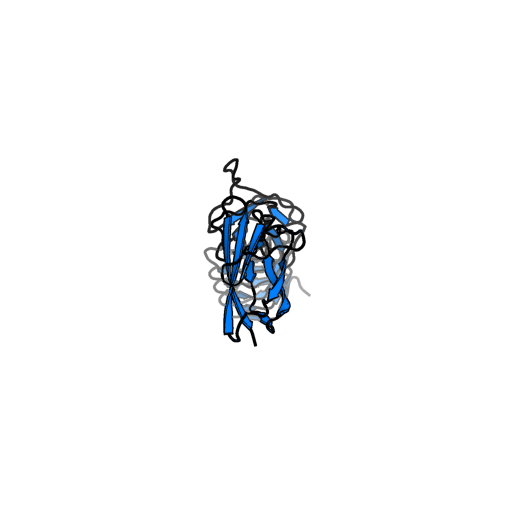U A N 1
ATOM 797 C CA . GLU A 1 104 ? 9.306 1.183 -7.499 1.00 92.88 104 GLU A CA 1
ATOM 798 C C . GLU A 1 104 ? 8.872 1.927 -6.238 1.00 92.88 104 GLU A C 1
ATOM 800 O O . GLU A 1 104 ? 9.703 2.288 -5.410 1.00 92.88 104 GLU A O 1
ATOM 805 N N . LEU A 1 105 ? 7.570 2.174 -6.098 1.00 96.50 105 LEU A N 1
ATOM 806 C CA . LEU A 1 105 ? 6.989 2.761 -4.894 1.00 96.50 105 LEU A CA 1
ATOM 807 C C . LEU A 1 105 ? 6.141 1.698 -4.209 1.00 96.50 105 LEU A C 1
ATOM 809 O O . LEU A 1 105 ? 5.191 1.191 -4.805 1.00 96.50 105 LEU A O 1
ATOM 813 N N . ILE A 1 106 ? 6.468 1.380 -2.963 1.00 97.94 106 ILE A N 1
ATOM 814 C CA . ILE A 1 106 ? 5.808 0.321 -2.197 1.00 97.94 106 ILE A CA 1
ATOM 815 C C . ILE A 1 106 ? 5.243 0.927 -0.916 1.00 97.94 106 ILE A C 1
ATOM 817 O O . ILE A 1 106 ? 5.937 1.669 -0.228 1.00 97.94 106 ILE A O 1
ATOM 821 N N . ILE A 1 107 ? 3.979 0.632 -0.609 1.00 98.56 107 ILE A N 1
ATOM 822 C CA . ILE A 1 107 ? 3.351 1.024 0.658 1.00 98.56 107 ILE A CA 1
ATOM 823 C C . ILE A 1 107 ? 3.560 -0.104 1.668 1.00 98.56 107 ILE A C 1
ATOM 825 O O . ILE A 1 107 ? 3.320 -1.270 1.348 1.00 98.56 107 ILE A O 1
ATOM 829 N N . ASP A 1 108 ? 3.964 0.244 2.886 1.00 98.19 108 ASP A N 1
ATOM 830 C CA . ASP A 1 108 ? 4.053 -0.714 3.987 1.00 98.19 108 ASP A CA 1
ATOM 831 C C . ASP A 1 108 ? 2.656 -1.217 4.402 1.00 98.19 108 ASP A C 1
ATOM 833 O O . ASP A 1 108 ? 1.663 -0.502 4.245 1.00 98.19 108 ASP A O 1
ATOM 837 N N . PRO A 1 109 ? 2.532 -2.426 4.979 1.00 97.81 109 PRO A N 1
ATOM 838 C CA . PRO A 1 109 ? 1.253 -2.910 5.490 1.00 97.81 109 PRO A CA 1
ATOM 839 C C . PRO A 1 109 ? 0.584 -1.914 6.451 1.00 97.81 109 PRO A C 1
ATOM 841 O O . PRO A 1 109 ? 1.174 -1.495 7.449 1.00 97.81 109 PRO A O 1
ATOM 844 N N . ILE A 1 110 ? -0.677 -1.569 6.174 1.00 97.62 110 ILE A N 1
ATOM 845 C CA . ILE A 1 110 ? -1.439 -0.593 6.960 1.00 97.62 110 ILE A CA 1
ATOM 846 C C . ILE A 1 110 ? -2.288 -1.338 7.991 1.00 97.62 110 ILE A C 1
ATOM 848 O O . ILE A 1 110 ? -3.220 -2.057 7.634 1.00 97.62 110 ILE A O 1
ATOM 852 N N . ASN A 1 111 ? -1.998 -1.133 9.274 1.00 94.94 111 ASN A N 1
ATOM 853 C CA . ASN A 1 111 ? -2.760 -1.713 10.380 1.00 94.94 111 ASN A CA 1
ATOM 854 C C . ASN A 1 111 ? -3.485 -0.600 11.144 1.00 94.94 111 ASN A C 1
ATOM 856 O O . ASN A 1 111 ? -2.851 0.318 11.668 1.00 94.94 111 ASN A O 1
ATOM 860 N N . ILE A 1 112 ? -4.814 -0.675 11.210 1.00 94.25 112 ILE A N 1
ATOM 861 C CA . ILE A 1 112 ? -5.663 0.340 11.838 1.00 94.25 112 ILE A CA 1
ATOM 862 C C . ILE A 1 112 ? -6.305 -0.251 13.092 1.00 94.25 112 ILE A C 1
ATOM 864 O O . ILE A 1 112 ? -7.143 -1.143 13.010 1.00 94.25 112 ILE A O 1
ATOM 868 N N . THR A 1 113 ? -5.928 0.272 14.258 1.00 88.25 113 THR A N 1
ATOM 869 C CA . THR A 1 113 ? -6.484 -0.111 15.574 1.00 88.25 113 THR A CA 1
ATOM 870 C C . THR A 1 113 ? -7.104 1.072 16.325 1.00 88.25 113 THR A C 1
ATOM 872 O O . THR A 1 113 ? -7.642 0.912 17.421 1.00 88.25 113 THR A O 1
ATOM 875 N N . ALA A 1 114 ? -7.018 2.272 15.747 1.00 84.19 114 ALA A N 1
ATOM 876 C CA . ALA A 1 114 ? -7.432 3.535 16.340 1.00 84.19 114 ALA A CA 1
ATOM 877 C C . ALA A 1 114 ? -8.153 4.420 15.308 1.00 84.19 114 ALA A C 1
ATOM 879 O O . ALA A 1 114 ? -8.306 4.061 14.142 1.00 84.19 114 ALA A O 1
ATOM 880 N N . THR A 1 115 ? -8.598 5.601 15.742 1.00 88.94 115 THR A N 1
ATOM 881 C CA . THR A 1 115 ? -9.256 6.598 14.878 1.00 88.94 115 THR A CA 1
ATOM 882 C C . THR A 1 115 ? -8.291 7.323 13.936 1.00 88.94 115 THR A C 1
ATOM 884 O O . THR A 1 115 ? -8.734 7.977 12.989 1.00 88.94 115 THR A O 1
ATOM 887 N N . THR A 1 116 ? -6.985 7.212 14.175 1.00 92.75 116 THR A N 1
ATOM 888 C CA . THR A 1 116 ? -5.915 7.690 13.296 1.00 92.75 116 THR A CA 1
ATOM 889 C C . THR A 1 116 ? -4.993 6.536 12.903 1.00 92.75 116 THR A C 1
ATOM 891 O O . THR A 1 116 ? -4.957 5.497 13.565 1.00 92.75 116 THR A O 1
ATOM 894 N N . THR A 1 117 ? -4.254 6.703 11.808 1.00 95.25 117 THR A N 1
ATOM 895 C CA . THR A 1 117 ? -3.274 5.726 11.322 1.00 95.25 117 THR A CA 1
ATOM 896 C C . THR A 1 117 ? -2.072 6.415 10.676 1.00 95.25 117 THR A C 1
ATOM 898 O O . THR A 1 117 ? -2.135 7.597 10.334 1.00 95.25 117 THR A O 1
ATOM 901 N N . THR A 1 118 ? -0.993 5.658 10.490 1.00 97.00 118 THR A N 1
ATOM 902 C CA . THR A 1 118 ? 0.192 6.077 9.741 1.00 97.00 118 THR A CA 1
ATOM 903 C C . THR A 1 118 ? 0.262 5.292 8.441 1.00 97.00 118 THR A C 1
ATOM 905 O O . THR A 1 118 ? 0.096 4.073 8.442 1.00 97.00 118 THR A O 1
ATOM 908 N N . ILE A 1 119 ? 0.523 5.988 7.338 1.00 98.31 119 ILE A N 1
ATOM 909 C CA . ILE A 1 119 ? 0.720 5.379 6.022 1.00 98.31 119 ILE A CA 1
ATOM 910 C C . ILE A 1 119 ? 2.135 5.712 5.558 1.00 98.31 119 ILE A C 1
ATOM 912 O O . ILE A 1 119 ? 2.478 6.887 5.423 1.00 98.31 119 ILE A O 1
ATOM 916 N N . THR A 1 120 ? 2.936 4.683 5.300 1.00 98.44 120 THR A N 1
ATOM 917 C CA . THR A 1 120 ? 4.331 4.821 4.867 1.00 98.44 120 THR A CA 1
ATOM 918 C C . THR A 1 120 ? 4.485 4.274 3.458 1.00 98.44 120 THR A C 1
ATOM 920 O O . THR A 1 120 ? 4.007 3.179 3.163 1.00 98.44 120 THR A O 1
ATOM 923 N N . ALA A 1 121 ? 5.146 5.032 2.587 1.00 98.12 121 ALA A N 1
ATOM 924 C CA . ALA A 1 121 ? 5.567 4.575 1.271 1.00 98.12 121 ALA A CA 1
ATOM 925 C C . ALA A 1 121 ? 7.085 4.712 1.121 1.00 98.12 121 ALA A C 1
ATOM 927 O O . ALA A 1 121 ? 7.661 5.730 1.500 1.00 98.12 121 ALA A O 1
ATOM 928 N N . ASN A 1 122 ? 7.709 3.696 0.537 1.00 97.44 122 ASN A N 1
ATOM 929 C CA . ASN A 1 122 ? 9.149 3.559 0.372 1.00 97.44 122 ASN A CA 1
ATOM 930 C C . ASN A 1 122 ? 9.488 3.456 -1.117 1.00 97.44 122 ASN A C 1
ATOM 932 O O . ASN A 1 122 ? 8.811 2.741 -1.865 1.00 97.44 122 ASN A O 1
ATOM 936 N N . ILE A 1 123 ? 10.540 4.150 -1.545 1.00 94.94 123 ILE A N 1
ATOM 937 C CA . ILE A 1 123 ? 11.100 4.000 -2.887 1.00 94.94 123 ILE A CA 1
ATOM 938 C C . ILE A 1 123 ? 12.141 2.881 -2.866 1.00 94.94 123 ILE A C 1
ATOM 940 O O . ILE A 1 123 ? 13.069 2.880 -2.057 1.00 94.94 123 ILE A O 1
ATOM 944 N N . TYR A 1 124 ? 11.991 1.945 -3.792 1.00 94.19 124 TYR A N 1
ATOM 945 C CA . TYR A 1 124 ? 12.928 0.862 -4.046 1.00 94.19 124 TYR A CA 1
ATOM 946 C C . TYR A 1 124 ? 13.660 1.118 -5.359 1.00 94.19 124 TYR A C 1
ATOM 948 O O . TYR A 1 124 ? 13.088 1.669 -6.301 1.00 94.19 124 TYR A O 1
ATOM 956 N N . PHE A 1 125 ? 14.916 0.697 -5.434 1.00 91.50 125 PHE A N 1
ATOM 957 C CA . PHE A 1 125 ? 15.695 0.622 -6.660 1.00 91.50 125 PHE A CA 1
ATOM 958 C C . PHE A 1 125 ? 16.249 -0.792 -6.794 1.00 91.50 125 PHE A C 1
ATOM 960 O O . PHE A 1 125 ? 17.042 -1.222 -5.964 1.00 91.50 125 PHE A O 1
ATOM 967 N N . ASP A 1 126 ? 15.833 -1.500 -7.847 1.00 88.31 126 ASP A N 1
ATOM 968 C CA . ASP A 1 126 ? 16.249 -2.892 -8.091 1.00 88.31 126 ASP A CA 1
ATOM 969 C C . ASP A 1 126 ? 15.937 -3.832 -6.911 1.00 88.31 126 ASP A C 1
ATOM 971 O O . ASP A 1 126 ? 16.792 -4.573 -6.440 1.00 88.31 126 ASP A O 1
ATOM 975 N N . ASP A 1 127 ? 14.693 -3.771 -6.432 1.00 87.31 127 ASP A N 1
ATOM 976 C CA . ASP A 1 127 ? 14.159 -4.573 -5.322 1.00 87.31 127 ASP A CA 1
ATOM 977 C C . ASP A 1 127 ? 14.777 -4.290 -3.933 1.00 87.31 127 ASP A C 1
ATOM 979 O O . ASP A 1 127 ? 14.412 -4.950 -2.962 1.00 87.31 127 ASP A O 1
ATOM 983 N N . GLU A 1 128 ? 15.618 -3.260 -3.791 1.00 92.19 128 GLU A N 1
ATOM 984 C CA . GLU A 1 128 ? 16.179 -2.818 -2.505 1.00 92.19 128 GLU A CA 1
ATOM 985 C C . GLU A 1 128 ? 15.709 -1.395 -2.139 1.00 92.19 128 GLU A C 1
ATOM 987 O O . GLU A 1 128 ? 15.646 -0.534 -3.024 1.00 92.19 128 GLU A O 1
ATOM 992 N N . PRO A 1 129 ? 15.396 -1.092 -0.862 1.00 93.75 129 PRO A N 1
ATOM 993 C CA . PRO A 1 129 ? 15.079 0.271 -0.437 1.00 93.75 129 PRO A CA 1
ATOM 994 C C . PRO A 1 129 ? 16.243 1.220 -0.745 1.00 93.75 129 PRO A C 1
ATOM 996 O O . PRO A 1 129 ? 17.394 0.922 -0.421 1.00 93.75 129 PRO A O 1
ATOM 999 N N . THR A 1 130 ? 15.960 2.379 -1.341 1.00 91.75 130 THR A N 1
ATOM 1000 C CA . THR A 1 130 ? 16.992 3.389 -1.627 1.00 91.75 130 THR A CA 1
ATOM 1001 C C . THR A 1 130 ? 16.862 4.592 -0.707 1.00 91.75 130 THR A C 1
ATOM 1003 O O . THR A 1 130 ? 15.767 5.093 -0.485 1.00 91.75 130 THR A O 1
ATOM 1006 N N . THR A 1 131 ? 17.995 5.095 -0.216 1.00 93.00 131 THR A N 1
ATOM 1007 C CA . THR A 1 131 ? 18.079 6.328 0.584 1.00 93.00 131 THR A CA 1
ATOM 1008 C C . THR A 1 131 ? 18.510 7.544 -0.235 1.00 93.00 131 THR A C 1
ATOM 1010 O O . THR A 1 131 ? 18.562 8.659 0.278 1.00 93.00 131 THR A O 1
ATOM 1013 N N . ASP A 1 132 ? 18.844 7.347 -1.512 1.00 87.75 132 ASP A N 1
ATOM 1014 C CA . ASP A 1 132 ? 19.446 8.390 -2.347 1.00 87.75 132 ASP A CA 1
ATOM 1015 C C . ASP A 1 132 ? 18.401 9.384 -2.880 1.00 87.75 132 ASP A C 1
ATOM 1017 O O . ASP A 1 132 ? 18.740 10.486 -3.312 1.00 87.75 132 ASP A O 1
ATOM 1021 N N . ILE A 1 133 ? 17.113 9.031 -2.800 1.00 87.81 133 ILE A N 1
ATOM 1022 C CA . ILE A 1 133 ? 16.009 9.858 -3.286 1.00 87.81 133 ILE A CA 1
ATOM 1023 C C . ILE A 1 133 ? 15.452 10.728 -2.155 1.00 87.81 133 ILE A C 1
ATOM 1025 O O . ILE A 1 133 ? 14.639 10.298 -1.340 1.00 87.81 133 ILE A O 1
ATOM 1029 N N . ASN A 1 134 ? 15.874 11.993 -2.151 1.00 88.12 134 ASN A N 1
ATOM 1030 C CA . ASN A 1 134 ? 15.527 12.992 -1.129 1.00 88.12 134 ASN A CA 1
ATOM 1031 C C . ASN A 1 134 ? 14.753 14.200 -1.682 1.00 88.12 134 ASN A C 1
ATOM 1033 O O . ASN A 1 134 ? 14.655 15.245 -1.040 1.00 88.12 134 ASN A O 1
ATOM 1037 N N . THR A 1 135 ? 14.234 14.092 -2.906 1.00 89.88 135 THR A N 1
ATOM 1038 C CA . THR A 1 135 ? 13.470 15.159 -3.561 1.00 89.88 135 THR A CA 1
ATOM 1039 C C . THR A 1 135 ? 12.150 14.634 -4.115 1.00 89.88 135 THR A C 1
ATOM 1041 O O . THR A 1 135 ? 11.988 13.443 -4.388 1.00 89.88 135 THR A O 1
ATOM 1044 N N . GLY A 1 136 ? 11.194 15.543 -4.301 1.00 91.62 136 GLY A N 1
ATOM 1045 C CA . GLY A 1 136 ? 9.828 15.207 -4.689 1.00 91.62 136 GLY A CA 1
ATOM 1046 C C . GLY A 1 136 ? 8.927 14.932 -3.487 1.00 91.62 136 GLY A C 1
ATOM 1047 O O . GLY A 1 136 ? 9.297 15.155 -2.335 1.00 91.62 136 GLY A O 1
ATOM 1048 N N . ARG A 1 137 ? 7.691 14.532 -3.780 1.00 94.81 137 ARG A N 1
ATOM 1049 C CA . ARG A 1 137 ? 6.598 14.391 -2.817 1.00 94.81 137 ARG A CA 1
ATOM 1050 C C . ARG A 1 137 ? 5.714 13.213 -3.175 1.00 94.81 137 ARG A C 1
ATOM 1052 O O . ARG A 1 137 ? 5.509 12.918 -4.349 1.00 94.81 137 ARG A O 1
ATOM 1059 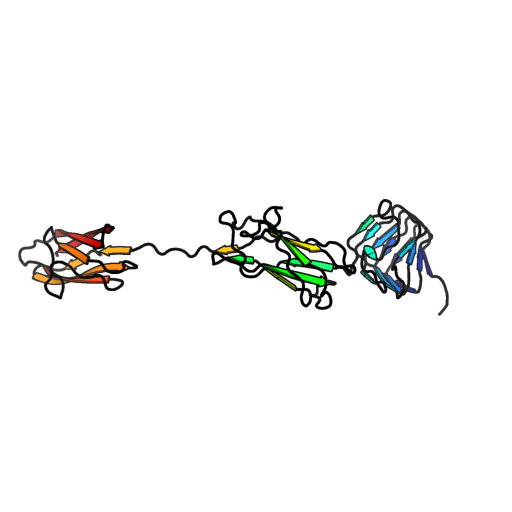N N . VAL A 1 138 ? 5.118 12.605 -2.163 1.00 97.69 138 VAL A N 1
ATOM 1060 C CA . VAL A 1 138 ? 4.124 11.545 -2.302 1.00 97.69 138 VAL A CA 1
ATOM 1061 C C . VAL A 1 138 ? 2.760 12.070 -1.878 1.00 97.69 138 VAL A C 1
ATOM 1063 O O . VAL A 1 138 ? 2.634 12.805 -0.901 1.00 97.69 138 VAL A O 1
ATOM 1066 N N . TYR A 1 139 ? 1.720 11.695 -2.610 1.00 98.00 139 TYR A N 1
ATOM 1067 C CA . TYR A 1 139 ? 0.342 11.838 -2.155 1.00 98.00 139 TYR A CA 1
ATOM 1068 C C . TYR A 1 139 ? -0.373 10.493 -2.244 1.00 98.00 139 TYR A C 1
ATOM 1070 O O . TYR A 1 139 ? -0.059 9.652 -3.088 1.00 98.00 139 TYR A O 1
ATOM 1078 N N . PHE A 1 140 ? -1.355 10.296 -1.372 1.00 98.56 140 PHE A N 1
ATOM 1079 C CA . PHE A 1 140 ? -2.075 9.034 -1.258 1.00 98.56 140 PHE A CA 1
ATOM 1080 C C . PHE A 1 140 ? -3.476 9.136 -1.865 1.00 98.56 140 PHE A C 1
ATOM 1082 O O . PHE A 1 140 ? -4.088 10.210 -1.913 1.00 98.56 140 PHE A O 1
ATOM 1089 N N . LYS A 1 141 ? -3.999 8.001 -2.323 1.00 98.44 141 LYS A N 1
ATOM 1090 C CA . LYS A 1 141 ? -5.374 7.824 -2.791 1.00 98.44 141 LYS A CA 1
ATOM 1091 C C . LYS A 1 141 ? -6.020 6.674 -2.027 1.00 98.44 141 LYS A C 1
ATOM 1093 O O . LYS A 1 141 ? -5.371 5.655 -1.842 1.00 98.44 141 LYS A O 1
ATOM 1098 N N . ALA A 1 142 ? -7.292 6.816 -1.670 1.00 98.06 142 ALA A N 1
ATOM 1099 C CA . ALA A 1 142 ? -8.146 5.725 -1.205 1.00 98.06 142 ALA A CA 1
ATOM 1100 C C . ALA A 1 142 ? -9.308 5.530 -2.184 1.00 98.06 142 ALA A C 1
ATOM 1102 O O . ALA A 1 142 ? -10.014 6.495 -2.497 1.00 98.06 142 ALA A O 1
ATOM 1103 N N . ASN A 1 143 ? -9.500 4.309 -2.691 1.00 97.62 143 ASN A N 1
ATOM 1104 C CA . ASN A 1 143 ? -10.523 3.973 -3.693 1.00 97.62 143 ASN A CA 1
ATOM 1105 C C . ASN A 1 143 ? -10.511 4.958 -4.883 1.00 97.62 143 ASN A C 1
ATOM 1107 O O . ASN A 1 143 ? -11.533 5.525 -5.279 1.00 97.62 143 ASN A O 1
ATOM 1111 N N . GLY A 1 144 ? -9.308 5.261 -5.384 1.00 97.12 144 GLY A N 1
ATOM 1112 C CA . GLY A 1 144 ? -9.069 6.199 -6.488 1.00 97.12 144 GLY A CA 1
ATOM 1113 C C . GLY A 1 144 ? -9.183 7.694 -6.145 1.00 97.12 144 GLY A C 1
ATOM 1114 O O . GLY A 1 144 ? -8.805 8.530 -6.969 1.00 97.12 144 GLY A O 1
ATOM 1115 N N . LYS A 1 145 ? -9.648 8.070 -4.945 1.00 97.12 145 LYS A N 1
ATOM 1116 C CA . LYS A 1 145 ? -9.783 9.473 -4.518 1.00 97.12 145 LYS A CA 1
ATOM 1117 C C . LYS A 1 145 ? -8.567 9.933 -3.725 1.00 97.12 145 LYS A C 1
ATOM 1119 O O . LYS A 1 145 ? -8.158 9.273 -2.782 1.00 97.12 145 LYS A O 1
ATOM 1124 N N . VAL A 1 146 ? -8.030 11.099 -4.075 1.00 97.75 146 VAL A N 1
ATOM 1125 C CA . VAL A 1 146 ? -6.886 11.711 -3.380 1.00 97.75 146 VAL A CA 1
ATOM 1126 C C . VAL A 1 146 ? -7.243 12.059 -1.935 1.00 97.75 146 VAL A C 1
ATOM 1128 O O . VAL A 1 146 ? -8.278 12.690 -1.701 1.00 97.75 146 VAL A O 1
ATOM 1131 N N . LEU A 1 147 ? -6.372 11.693 -0.992 1.00 97.69 147 LEU A N 1
ATOM 1132 C CA . LEU A 1 147 ? -6.515 12.066 0.412 1.00 97.69 147 LEU A CA 1
ATOM 1133 C C . LEU A 1 147 ? -6.301 13.572 0.582 1.00 97.69 147 LEU A C 1
ATOM 1135 O O . LEU A 1 147 ? -5.373 14.173 0.031 1.00 97.69 147 LEU A O 1
ATOM 1139 N N . ARG A 1 148 ? -7.206 14.193 1.335 1.00 96.31 148 ARG A N 1
ATOM 1140 C CA . ARG A 1 148 ? -7.227 15.633 1.582 1.00 96.31 148 ARG A CA 1
ATOM 1141 C C . ARG A 1 148 ? -7.289 15.903 3.070 1.00 96.31 148 ARG A C 1
ATOM 1143 O O . ARG A 1 148 ? -7.887 15.132 3.815 1.00 96.31 148 ARG A O 1
ATOM 1150 N N . ASP A 1 149 ? -6.680 17.010 3.454 1.00 93.25 149 ASP A N 1
ATOM 1151 C CA . ASP A 1 149 ? -6.724 17.540 4.805 1.00 93.25 149 ASP A CA 1
ATOM 1152 C C . ASP A 1 149 ? -8.164 17.958 5.131 1.00 93.25 149 ASP A C 1
ATOM 1154 O O . ASP A 1 149 ? -8.805 18.667 4.346 1.00 93.25 149 ASP A O 1
ATOM 1158 N N . ASP A 1 150 ? -8.695 17.482 6.256 1.00 88.00 150 ASP A N 1
ATOM 1159 C CA . ASP A 1 150 ? -10.109 17.653 6.610 1.00 88.00 150 ASP A CA 1
ATOM 1160 C C . ASP A 1 150 ? -10.452 19.094 7.023 1.00 88.00 150 ASP A C 1
ATOM 1162 O O . ASP A 1 150 ? -11.614 19.497 6.967 1.00 88.00 150 ASP A O 1
ATOM 1166 N N . THR A 1 151 ? -9.436 19.891 7.357 1.00 91.00 151 THR A N 1
ATOM 1167 C CA . THR A 1 151 ? -9.576 21.282 7.790 1.00 91.00 151 THR A CA 1
ATOM 1168 C C . THR A 1 151 ? -9.481 22.259 6.614 1.00 91.00 151 THR A C 1
ATOM 1170 O O . THR A 1 151 ? -10.230 23.231 6.533 1.00 91.00 151 THR A O 1
ATOM 1173 N N . THR A 1 152 ? -8.578 22.008 5.666 1.00 93.75 152 THR A N 1
ATOM 1174 C CA . THR A 1 152 ? -8.250 22.913 4.552 1.00 93.75 152 THR A CA 1
ATOM 1175 C C . THR A 1 152 ? -8.763 22.434 3.196 1.00 93.75 152 THR A C 1
ATOM 1177 O O . THR A 1 152 ? -8.727 23.199 2.231 1.00 93.75 152 THR A O 1
ATOM 1180 N N . SER A 1 153 ? -9.219 21.180 3.086 1.00 92.88 153 SER A N 1
ATOM 1181 C CA . SER A 1 153 ? -9.621 20.521 1.829 1.00 92.88 153 SER A CA 1
ATOM 1182 C C . SER A 1 153 ? -8.518 20.434 0.756 1.00 92.88 153 SER A C 1
ATOM 1184 O O . SER A 1 153 ? -8.777 20.076 -0.405 1.00 92.88 153 SER A O 1
ATOM 1186 N N . LYS A 1 154 ? -7.264 20.741 1.109 1.00 96.62 154 LYS A N 1
ATOM 1187 C CA . LYS A 1 154 ? -6.105 20.633 0.213 1.00 96.62 154 LYS A CA 1
ATOM 1188 C C . LYS A 1 154 ? -5.612 19.190 0.140 1.00 96.62 154 LYS A C 1
ATOM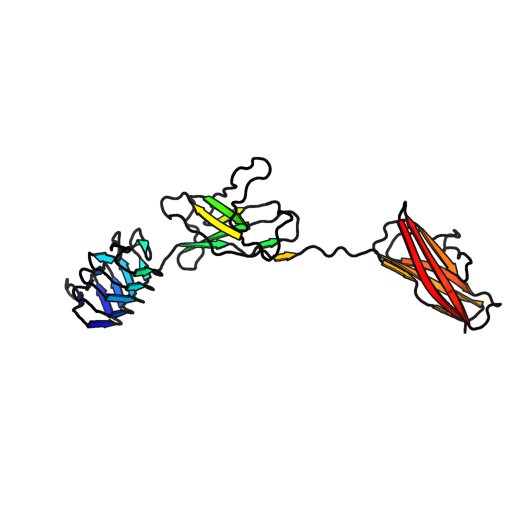 1190 O O . LYS A 1 154 ? -5.844 18.404 1.049 1.00 96.62 154 LYS A O 1
ATOM 1195 N N . ILE A 1 155 ? -4.947 18.846 -0.963 1.00 97.19 155 ILE A N 1
ATOM 1196 C CA . ILE A 1 155 ? -4.263 17.552 -1.098 1.00 97.19 155 ILE A CA 1
ATOM 1197 C C . ILE A 1 155 ? -3.165 17.480 -0.040 1.00 97.19 155 ILE A C 1
ATOM 1199 O O . ILE A 1 155 ? -2.415 18.446 0.120 1.00 97.19 155 ILE A O 1
ATOM 1203 N N . ILE A 1 156 ? -3.076 16.344 0.646 1.00 97.75 156 ILE A N 1
ATOM 1204 C CA . ILE A 1 156 ? -1.978 16.069 1.567 1.00 97.75 156 ILE A CA 1
ATOM 1205 C C . ILE A 1 156 ? -0.804 15.553 0.739 1.00 97.75 156 ILE A C 1
ATOM 1207 O O . ILE A 1 156 ? -0.890 14.486 0.131 1.00 97.75 156 ILE A O 1
ATOM 1211 N N . TYR A 1 157 ? 0.269 16.337 0.700 1.00 96.69 157 TYR A N 1
ATOM 1212 C CA . TYR A 1 157 ? 1.553 15.917 0.155 1.00 96.69 157 TYR A CA 1
ATOM 1213 C C . TYR A 1 157 ? 2.508 15.649 1.309 1.00 96.69 157 TYR A C 1
ATOM 1215 O O . TYR A 1 157 ? 2.548 16.425 2.263 1.00 96.69 157 TYR A O 1
ATOM 1223 N N . VAL A 1 158 ? 3.277 14.579 1.185 1.00 97.06 158 VAL A N 1
ATOM 1224 C CA . VAL A 1 158 ? 4.329 14.196 2.117 1.00 97.06 158 VAL A CA 1
ATOM 1225 C C . VAL A 1 158 ? 5.657 14.288 1.383 1.00 97.06 158 VAL A C 1
ATOM 1227 O O . VAL A 1 158 ? 5.800 13.725 0.298 1.00 97.06 158 VAL A O 1
ATOM 1230 N N . ASP A 1 159 ? 6.604 15.035 1.937 1.00 95.12 159 ASP A N 1
ATOM 1231 C CA . ASP A 1 159 ? 7.958 15.117 1.393 1.00 95.12 159 ASP A CA 1
ATOM 1232 C C . ASP A 1 159 ? 8.716 13.809 1.677 1.00 95.12 159 ASP A C 1
ATOM 1234 O O . ASP A 1 159 ? 8.437 13.120 2.660 1.00 95.12 159 ASP A O 1
ATOM 1238 N N . LEU A 1 160 ? 9.668 13.456 0.814 1.00 93.06 160 LEU A N 1
ATOM 1239 C CA . LEU A 1 160 ? 10.539 12.305 1.052 1.00 93.06 160 LEU A CA 1
ATOM 1240 C C . LEU A 1 160 ? 11.692 12.661 1.980 1.00 93.06 160 LEU A C 1
ATOM 1242 O O . LEU A 1 160 ? 12.259 13.751 1.915 1.00 93.06 160 LEU A O 1
ATOM 1246 N N . THR A 1 161 ? 12.082 11.698 2.800 1.00 92.75 161 THR A N 1
ATOM 1247 C CA . THR A 1 161 ? 13.342 11.700 3.541 1.00 92.75 161 THR A CA 1
ATOM 1248 C C . THR A 1 161 ? 13.917 10.295 3.476 1.00 92.75 161 THR A C 1
ATOM 1250 O O . THR A 1 161 ? 13.236 9.338 3.831 1.00 92.75 161 THR A O 1
ATOM 1253 N N . ASP A 1 162 ? 15.138 10.174 2.965 1.00 93.12 162 ASP A N 1
ATOM 1254 C CA . ASP A 1 162 ? 15.853 8.919 2.736 1.00 93.12 162 ASP A CA 1
ATOM 1255 C C . ASP A 1 162 ? 15.015 7.885 1.961 1.00 93.12 162 ASP A C 1
ATOM 1257 O O . ASP A 1 162 ? 14.953 6.715 2.325 1.00 93.12 162 ASP A O 1
ATOM 1261 N N . GLY A 1 163 ? 14.329 8.329 0.900 1.00 93.62 163 GLY A N 1
ATOM 1262 C CA . GLY A 1 163 ? 13.449 7.483 0.084 1.00 93.62 163 GLY A CA 1
ATOM 1263 C C . GLY A 1 163 ? 12.121 7.090 0.739 1.00 93.62 163 GLY A C 1
ATOM 1264 O O . GLY A 1 163 ? 11.357 6.331 0.138 1.00 93.62 163 GLY A O 1
ATOM 1265 N N . VAL A 1 164 ? 11.808 7.625 1.923 1.00 96.94 164 VAL A N 1
ATOM 1266 C CA . VAL A 1 164 ? 10.596 7.304 2.690 1.00 96.94 164 VAL A CA 1
ATOM 1267 C C . VAL A 1 164 ? 9.659 8.505 2.780 1.00 96.94 164 VAL A C 1
ATOM 1269 O O . VAL A 1 164 ? 10.077 9.620 3.093 1.00 96.94 164 VAL A O 1
ATOM 1272 N N . ALA A 1 165 ? 8.374 8.284 2.509 1.00 97.56 165 ALA A N 1
ATOM 1273 C CA . ALA A 1 165 ? 7.307 9.258 2.702 1.00 97.56 165 ALA A CA 1
ATOM 1274 C C . ALA A 1 165 ? 6.297 8.727 3.727 1.00 97.56 165 ALA A C 1
ATOM 1276 O O . ALA A 1 165 ? 5.593 7.748 3.472 1.00 97.56 165 ALA A O 1
ATOM 1277 N N . THR A 1 166 ? 6.195 9.410 4.867 1.00 98.12 166 THR A N 1
ATOM 1278 C CA . THR A 1 166 ? 5.344 9.005 5.996 1.00 98.12 166 THR A CA 1
ATOM 1279 C C . THR A 1 166 ? 4.229 10.014 6.256 1.00 98.12 166 THR A C 1
ATOM 1281 O O . THR A 1 166 ? 4.477 11.142 6.681 1.00 98.12 166 THR A O 1
ATOM 1284 N N . LEU A 1 167 ? 2.980 9.602 6.033 1.00 97.94 167 LEU A N 1
ATOM 1285 C CA . LEU A 1 167 ? 1.794 10.333 6.467 1.00 97.94 167 LEU A CA 1
ATOM 1286 C C . LEU A 1 167 ? 1.404 9.874 7.875 1.00 97.94 167 LEU A C 1
ATOM 1288 O O . LEU A 1 167 ? 0.758 8.838 8.029 1.00 97.94 167 LEU A O 1
ATOM 1292 N N . SER A 1 168 ? 1.789 10.644 8.889 1.00 96.25 168 SER A N 1
ATOM 1293 C CA . SER A 1 168 ? 1.461 10.363 10.292 1.00 96.25 168 SER A CA 1
ATOM 1294 C C . SER A 1 168 ? 0.089 10.904 10.694 1.00 96.25 168 SER A C 1
ATOM 1296 O O . SER A 1 168 ? -0.369 11.916 10.162 1.00 96.25 168 SER A O 1
ATOM 1298 N N . ASP A 1 169 ? -0.534 10.248 11.676 1.00 93.94 169 ASP A N 1
ATOM 1299 C CA . ASP A 1 169 ? -1.755 10.702 12.356 1.00 93.94 169 ASP A CA 1
ATOM 1300 C C . ASP A 1 169 ? -2.938 11.009 11.418 1.00 93.94 169 ASP A C 1
ATOM 1302 O O . ASP A 1 169 ? -3.793 11.852 11.709 1.00 93.94 169 ASP A O 1
ATOM 1306 N N . TYR A 1 170 ? -3.033 10.301 10.289 1.00 95.81 170 TYR A N 1
ATOM 1307 C CA . TYR A 1 170 ? -4.142 10.471 9.362 1.00 95.81 170 TYR A CA 1
ATOM 1308 C C . TYR A 1 170 ? -5.435 9.953 9.980 1.00 95.81 170 TYR A C 1
ATOM 1310 O O . TYR A 1 170 ? -5.552 8.778 10.328 1.00 95.81 170 TYR A O 1
ATOM 1318 N N . LYS A 1 171 ? -6.431 10.829 10.090 1.00 94.44 171 LYS A N 1
ATOM 1319 C CA . LYS A 1 171 ? -7.762 10.477 10.579 1.00 94.44 171 LYS A CA 1
ATOM 1320 C C . LYS A 1 171 ? -8.449 9.519 9.613 1.00 94.44 171 LYS A C 1
ATOM 1322 O O . LYS A 1 171 ? -8.771 9.894 8.487 1.00 94.44 171 LYS A O 1
ATOM 1327 N N . VAL A 1 172 ? -8.720 8.309 10.088 1.00 92.94 172 VAL A N 1
ATOM 1328 C CA . VAL A 1 172 ? -9.326 7.240 9.295 1.00 92.94 172 VAL A CA 1
ATOM 1329 C C . VAL A 1 172 ? -10.799 7.573 9.033 1.00 92.94 172 VAL A C 1
ATOM 1331 O O . VAL A 1 172 ? -11.572 7.740 9.983 1.00 92.94 172 VAL A O 1
ATOM 1334 N N . PRO A 1 173 ? -11.228 7.692 7.764 1.00 92.12 173 PRO A N 1
ATOM 1335 C CA . PRO A 1 173 ? -12.634 7.880 7.433 1.00 92.12 173 PRO A CA 1
ATOM 1336 C C . PRO A 1 173 ? -13.487 6.685 7.878 1.00 92.12 173 PRO A C 1
ATOM 1338 O O . PRO A 1 173 ? -13.115 5.536 7.669 1.00 92.12 173 PRO A O 1
ATOM 1341 N N . ALA A 1 174 ? -14.684 6.947 8.411 1.00 89.62 174 ALA A N 1
ATOM 1342 C CA . ALA A 1 174 ? -15.592 5.904 8.911 1.00 89.62 174 ALA A CA 1
ATOM 1343 C C . ALA A 1 174 ? -16.062 4.896 7.841 1.00 89.62 174 ALA A C 1
ATOM 1345 O O . ALA A 1 174 ? -16.615 3.856 8.174 1.00 89.62 174 ALA A O 1
ATOM 1346 N N . ASN A 1 175 ? -15.890 5.222 6.559 1.00 90.44 175 ASN A N 1
ATOM 1347 C CA . ASN A 1 175 ? -16.238 4.355 5.438 1.00 90.44 175 ASN A CA 1
ATOM 1348 C C . ASN A 1 175 ? -15.063 3.494 4.944 1.00 90.44 175 ASN A C 1
ATOM 1350 O O . ASN A 1 175 ? -15.219 2.836 3.918 1.00 90.44 175 ASN A O 1
ATOM 1354 N N . TRP A 1 176 ? -13.893 3.555 5.588 1.00 93.94 176 TRP A N 1
ATOM 1355 C CA . TRP A 1 176 ? -12.809 2.614 5.316 1.00 93.94 176 TRP A CA 1
ATOM 1356 C C . TRP A 1 176 ? -13.113 1.258 5.952 1.00 93.94 176 TRP A C 1
ATOM 1358 O O . TRP A 1 176 ? -13.707 1.167 7.024 1.00 93.94 176 TRP A O 1
ATOM 1368 N N . ASN A 1 177 ? -12.704 0.213 5.254 1.00 93.62 177 ASN A N 1
ATOM 1369 C CA . ASN A 1 177 ? -12.828 -1.194 5.612 1.00 93.62 177 ASN A CA 1
ATOM 1370 C C . ASN A 1 177 ? -11.647 -1.956 4.987 1.00 93.62 177 ASN A C 1
ATOM 1372 O O . ASN A 1 177 ? -10.837 -1.354 4.276 1.00 93.62 177 ASN A O 1
ATOM 1376 N N . ASP A 1 178 ? -11.575 -3.265 5.210 1.00 95.31 178 ASP A N 1
ATOM 1377 C CA . ASP A 1 178 ? -10.484 -4.097 4.686 1.00 95.31 178 ASP A CA 1
ATOM 1378 C C . ASP A 1 178 ? -10.435 -4.125 3.141 1.00 95.31 178 ASP A C 1
ATOM 1380 O O . ASP A 1 178 ? -9.388 -4.355 2.550 1.00 95.31 178 ASP A O 1
ATOM 1384 N N . ASP A 1 179 ? -11.527 -3.780 2.453 1.00 96.75 179 ASP A N 1
ATOM 1385 C CA . ASP A 1 179 ? -11.573 -3.686 0.985 1.00 96.75 179 ASP A CA 1
ATOM 1386 C C . ASP A 1 179 ? -11.109 -2.320 0.445 1.00 96.75 179 ASP A C 1
ATOM 1388 O O . ASP A 1 179 ? -11.106 -2.088 -0.764 1.00 96.75 179 ASP A O 1
ATOM 1392 N N . THR A 1 180 ? -10.732 -1.378 1.313 1.00 97.62 180 THR A N 1
ATOM 1393 C CA . THR A 1 180 ? -10.311 -0.042 0.877 1.00 97.62 180 THR A CA 1
ATOM 1394 C C . THR A 1 180 ? -8.948 -0.098 0.193 1.00 97.62 180 THR A C 1
ATOM 1396 O O . THR A 1 180 ? -7.944 -0.402 0.822 1.00 97.62 180 THR A O 1
ATOM 1399 N N . GLU A 1 181 ? -8.882 0.272 -1.084 1.00 98.38 181 GLU A N 1
ATOM 1400 C CA . GLU A 1 181 ? -7.634 0.271 -1.847 1.00 98.38 181 GLU A CA 1
ATOM 1401 C C . GLU A 1 181 ? -6.851 1.567 -1.625 1.00 98.38 181 GLU A C 1
ATOM 1403 O O . GLU A 1 181 ? -7.266 2.643 -2.079 1.00 98.38 181 GLU A O 1
ATOM 1408 N N . ILE A 1 182 ? -5.692 1.470 -0.973 1.00 98.62 182 ILE A N 1
ATOM 1409 C CA . ILE A 1 182 ? -4.762 2.584 -0.788 1.00 98.62 182 ILE A CA 1
ATOM 1410 C C . ILE A 1 182 ? -3.650 2.516 -1.836 1.00 98.62 182 ILE A C 1
ATOM 1412 O O . ILE A 1 182 ? -3.008 1.486 -2.008 1.00 98.62 182 ILE A O 1
ATOM 1416 N N . LYS A 1 183 ? -3.408 3.631 -2.531 1.00 98.69 183 LYS A N 1
ATOM 1417 C CA . LYS A 1 183 ? -2.288 3.806 -3.470 1.00 98.69 183 LYS A CA 1
ATOM 1418 C C . LYS A 1 183 ? -1.486 5.050 -3.128 1.00 98.69 183 LYS A C 1
ATOM 1420 O O . LYS A 1 183 ? -2.049 6.049 -2.683 1.00 98.69 183 LYS A O 1
ATOM 1425 N N . ALA A 1 184 ? -0.195 5.011 -3.412 1.00 98.44 184 ALA A N 1
ATOM 1426 C CA . ALA A 1 184 ? 0.721 6.124 -3.277 1.00 98.44 184 ALA A CA 1
ATOM 1427 C C . ALA A 1 184 ? 1.158 6.555 -4.674 1.00 98.44 184 ALA A C 1
ATOM 1429 O O . ALA A 1 184 ? 1.326 5.730 -5.573 1.00 98.44 184 ALA A O 1
ATOM 1430 N N . VAL A 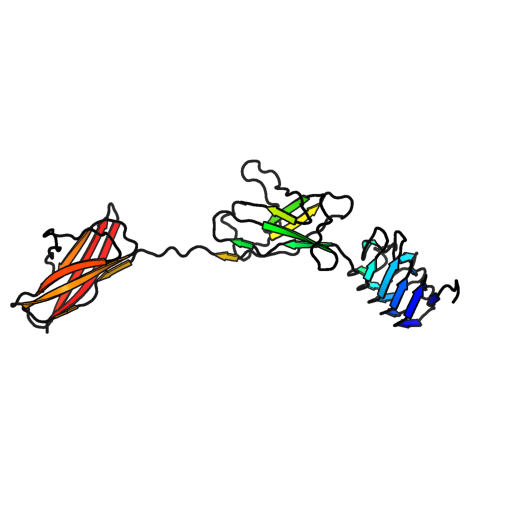1 185 ? 1.311 7.860 -4.866 1.00 98.00 185 VAL A N 1
ATOM 1431 C CA . VAL A 1 185 ? 1.822 8.429 -6.109 1.00 98.00 185 VAL A CA 1
ATOM 1432 C C . VAL A 1 185 ? 2.942 9.384 -5.761 1.00 98.00 185 VAL A C 1
ATOM 1434 O O . VAL A 1 185 ? 2.726 10.384 -5.074 1.00 98.00 185 VAL A O 1
ATOM 1437 N N . TYR A 1 186 ? 4.131 9.062 -6.246 1.00 96.38 186 TYR A N 1
ATOM 1438 C CA . TYR A 1 186 ? 5.298 9.915 -6.154 1.00 96.38 186 TYR A CA 1
ATOM 1439 C C . TYR A 1 186 ? 5.347 10.880 -7.336 1.00 96.38 186 TYR A C 1
ATOM 1441 O O . TYR A 1 186 ? 5.115 10.496 -8.481 1.00 96.38 186 TYR A O 1
ATOM 1449 N N . THR A 1 187 ? 5.681 12.137 -7.064 1.00 92.06 187 THR A N 1
ATOM 1450 C CA . THR A 1 187 ? 5.804 13.181 -8.076 1.00 92.06 187 THR A CA 1
ATOM 1451 C C . THR A 1 187 ? 6.824 14.241 -7.670 1.00 92.06 187 THR A C 1
ATOM 1453 O O . THR A 1 187 ? 7.104 14.450 -6.491 1.00 92.06 187 THR A O 1
ATOM 1456 N N . GLY A 1 188 ? 7.333 14.992 -8.643 1.00 76.06 188 GLY A N 1
ATOM 1457 C CA . GLY A 1 188 ? 8.018 16.252 -8.369 1.00 76.06 188 GLY A CA 1
ATOM 1458 C C . GLY A 1 188 ? 9.524 16.166 -8.128 1.00 76.06 188 GLY A C 1
ATOM 1459 O O . GLY A 1 188 ? 10.055 17.096 -7.523 1.00 76.06 188 GLY A O 1
ATOM 1460 N N . SER A 1 189 ? 10.214 15.132 -8.620 1.00 78.25 189 SER A N 1
ATOM 1461 C CA . SER A 1 189 ? 11.650 15.249 -8.920 1.00 78.25 189 SER A CA 1
ATOM 1462 C C . SER A 1 189 ? 11.909 15.286 -10.423 1.00 78.25 189 SER A C 1
ATOM 1464 O O . SER A 1 189 ? 11.054 14.957 -11.243 1.00 78.25 189 SER A O 1
ATOM 1466 N N . THR A 1 190 ? 13.107 15.741 -10.782 1.00 72.50 190 THR A N 1
ATOM 1467 C CA . THR A 1 190 ? 13.631 15.673 -12.151 1.00 72.50 190 THR A CA 1
ATOM 1468 C C . THR A 1 190 ? 14.296 14.334 -12.463 1.00 72.50 190 THR A C 1
ATOM 1470 O O . THR A 1 190 ? 14.555 14.054 -13.629 1.00 72.50 190 THR A O 1
ATOM 1473 N N . GLU A 1 191 ? 14.622 13.546 -11.436 1.00 69.44 191 GLU A N 1
ATOM 1474 C CA . GLU A 1 191 ? 15.382 12.294 -11.549 1.00 69.44 191 GLU A CA 1
ATOM 1475 C C . GLU A 1 191 ? 14.477 11.112 -11.884 1.00 69.44 191 GLU A C 1
ATOM 1477 O O . GLU A 1 191 ? 14.837 10.250 -12.683 1.00 69.44 191 GLU A O 1
ATOM 1482 N N . ILE A 1 192 ? 13.278 11.102 -11.306 1.00 77.62 192 ILE A N 1
ATOM 1483 C CA . ILE A 1 192 ? 12.283 10.061 -11.506 1.00 77.62 192 ILE A CA 1
ATOM 1484 C C . ILE A 1 192 ? 11.011 10.759 -11.978 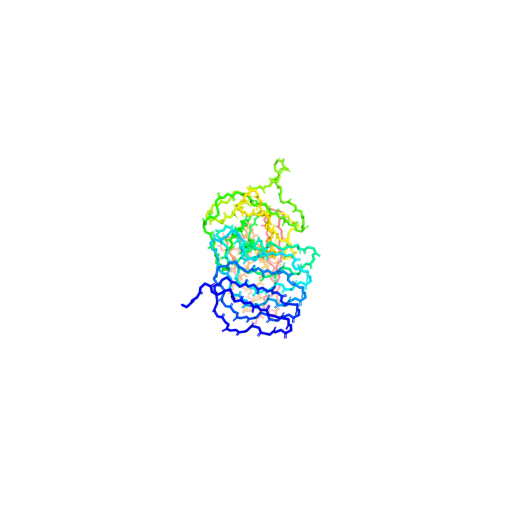1.00 77.62 192 ILE A C 1
ATOM 1486 O O . ILE A 1 192 ? 10.551 11.730 -11.373 1.00 77.62 192 ILE A O 1
ATOM 1490 N N . ALA A 1 193 ? 10.444 10.263 -13.077 1.00 78.12 193 ALA A N 1
ATOM 1491 C CA . ALA A 1 193 ? 9.108 10.659 -13.499 1.00 78.12 193 ALA A CA 1
ATOM 1492 C C . ALA A 1 193 ? 8.062 10.248 -12.433 1.00 78.12 193 ALA A C 1
ATOM 1494 O O . ALA A 1 193 ? 8.377 9.886 -11.302 1.00 78.12 193 ALA A O 1
ATOM 1495 N N . GLU A 1 194 ? 6.778 10.306 -12.758 1.00 91.50 194 GLU A N 1
ATOM 1496 C CA . GLU A 1 194 ? 5.754 9.810 -11.838 1.00 91.50 194 GLU A CA 1
ATOM 1497 C C . GLU A 1 194 ? 5.853 8.281 -11.681 1.00 91.50 194 GLU A C 1
ATOM 1499 O O . GLU A 1 194 ? 5.888 7.559 -12.678 1.00 91.50 194 GLU A O 1
ATOM 1504 N N . ILE A 1 195 ? 5.858 7.787 -10.438 1.00 92.56 195 ILE A N 1
ATOM 1505 C CA . ILE A 1 195 ? 5.692 6.359 -10.126 1.00 92.56 195 ILE A CA 1
ATOM 1506 C C . ILE A 1 195 ? 4.500 6.181 -9.186 1.00 92.56 195 ILE A C 1
ATOM 1508 O O . ILE A 1 195 ? 4.289 6.963 -8.257 1.00 92.56 195 ILE A O 1
ATOM 1512 N N . THR A 1 196 ? 3.692 5.159 -9.454 1.00 96.75 196 THR A N 1
ATOM 1513 C CA . THR A 1 196 ? 2.494 4.823 -8.676 1.00 96.75 196 THR A CA 1
ATOM 1514 C C . THR A 1 196 ? 2.667 3.435 -8.085 1.00 96.75 196 THR A C 1
ATOM 1516 O O . THR A 1 196 ? 3.107 2.528 -8.787 1.00 96.75 196 THR A O 1
ATOM 1519 N N . SER A 1 197 ? 2.320 3.276 -6.810 1.00 98.12 197 SER A N 1
ATOM 1520 C CA . SER A 1 197 ? 2.359 1.976 -6.146 1.00 98.12 197 SER A CA 1
ATOM 1521 C C . SER A 1 197 ? 1.231 1.062 -6.618 1.00 98.12 197 SER A C 1
ATOM 1523 O O . SER A 1 197 ? 0.165 1.516 -7.060 1.00 98.12 197 SER A O 1
ATOM 1525 N N . GLU A 1 198 ? 1.414 -0.235 -6.395 1.00 97.94 198 GLU A N 1
ATOM 1526 C CA . GLU A 1 198 ? 0.282 -1.154 -6.328 1.00 97.94 198 GLU A CA 1
ATOM 1527 C C . GLU A 1 198 ? -0.669 -0.780 -5.179 1.00 97.94 198 GLU A C 1
ATOM 1529 O O . GLU A 1 198 ? -0.325 -0.001 -4.279 1.00 97.94 198 GLU A O 1
ATOM 1534 N N . ALA A 1 199 ? -1.903 -1.288 -5.248 1.00 98.00 199 ALA A N 1
ATOM 1535 C CA . ALA A 1 199 ? -2.877 -1.101 -4.176 1.00 98.00 199 ALA A CA 1
ATOM 1536 C C . ALA A 1 199 ? -2.500 -1.936 -2.949 1.00 98.00 199 ALA A C 1
ATOM 1538 O O . ALA A 1 199 ? -2.142 -3.105 -3.076 1.00 98.00 199 ALA A O 1
ATOM 1539 N N . VAL A 1 200 ? -2.653 -1.343 -1.767 1.00 98.38 200 VAL A N 1
ATOM 1540 C CA . VAL A 1 200 ? -2.596 -2.039 -0.481 1.00 98.38 200 VAL A CA 1
ATOM 1541 C C . VAL A 1 200 ? -3.922 -1.850 0.240 1.00 98.38 200 VAL A C 1
ATOM 1543 O O . VAL A 1 200 ? -4.442 -0.738 0.342 1.00 98.38 200 VAL A O 1
ATOM 1546 N N . ASN A 1 201 ? -4.457 -2.953 0.745 1.00 98.31 201 ASN A N 1
ATOM 1547 C CA . ASN A 1 201 ? -5.645 -2.996 1.580 1.00 98.31 201 ASN A CA 1
ATOM 1548 C C . ASN A 1 201 ? -5.243 -2.884 3.059 1.00 98.31 201 ASN A C 1
ATOM 1550 O O . ASN A 1 201 ? -4.332 -3.603 3.484 1.00 98.31 201 ASN A O 1
ATOM 1554 N N . PRO A 1 202 ? -5.864 -1.998 3.857 1.00 97.25 202 PRO A N 1
ATOM 1555 C CA . PRO A 1 202 ? -5.596 -1.945 5.283 1.00 97.25 202 PRO A CA 1
ATOM 1556 C C . PRO A 1 202 ? -6.190 -3.168 5.983 1.00 97.25 202 PRO A C 1
ATOM 1558 O O . PRO A 1 202 ? -7.153 -3.764 5.516 1.00 97.25 202 PRO A O 1
ATOM 1561 N N . THR A 1 203 ? -5.645 -3.506 7.146 1.00 96.31 203 THR A N 1
ATOM 1562 C CA . THR A 1 203 ? -6.298 -4.396 8.112 1.00 96.31 203 THR A CA 1
ATOM 1563 C C . THR A 1 203 ? -6.890 -3.544 9.226 1.00 96.31 203 THR A C 1
ATOM 1565 O O . THR A 1 203 ? -6.148 -2.834 9.913 1.00 96.31 203 THR A O 1
ATOM 1568 N N . ILE A 1 204 ? -8.213 -3.580 9.400 1.00 92.25 204 ILE A N 1
ATOM 1569 C CA . ILE A 1 204 ? -8.920 -2.777 10.402 1.00 92.25 204 ILE A CA 1
ATOM 1570 C C . ILE A 1 204 ? -9.390 -3.660 11.556 1.00 92.25 204 ILE A C 1
ATOM 1572 O O . ILE A 1 204 ? -10.338 -4.433 11.442 1.00 92.25 204 ILE A O 1
ATOM 1576 N N . THR A 1 205 ? -8.776 -3.472 12.720 1.00 86.44 205 THR A N 1
ATOM 1577 C CA . THR A 1 205 ? -9.179 -4.150 13.952 1.00 86.44 205 THR A CA 1
ATOM 1578 C C . THR A 1 205 ? -9.991 -3.186 14.803 1.00 86.44 205 THR A C 1
ATOM 1580 O O . THR A 1 205 ? -9.448 -2.276 15.431 1.00 86.44 205 THR A O 1
ATOM 1583 N N . THR A 1 206 ? -11.306 -3.395 14.850 1.00 71.00 206 THR A N 1
ATOM 1584 C CA . THR A 1 206 ? -12.150 -2.701 15.830 1.00 71.00 206 THR A CA 1
ATOM 1585 C C . THR A 1 206 ? -11.961 -3.394 17.180 1.00 71.00 206 THR A C 1
ATOM 1587 O O . THR A 1 206 ? -12.137 -4.612 17.237 1.00 71.00 206 THR A O 1
ATOM 1590 N N . PRO A 1 207 ? -11.591 -2.687 18.264 1.00 62.56 207 PRO A N 1
ATOM 1591 C CA . PRO A 1 207 ? -11.535 -3.312 19.578 1.00 62.56 207 PRO A CA 1
ATOM 1592 C C . PRO A 1 207 ? -12.928 -3.834 19.942 1.00 62.56 207 PRO A C 1
ATOM 1594 O O . PRO A 1 207 ? -13.908 -3.088 19.901 1.00 62.56 207 PRO A O 1
ATOM 1597 N N . GLU A 1 208 ? -13.012 -5.123 20.267 1.00 60.44 208 GLU A N 1
ATOM 1598 C CA . GLU A 1 208 ? -14.239 -5.744 20.754 1.00 60.44 208 GLU A CA 1
ATOM 1599 C C . GLU A 1 208 ? -14.640 -5.044 22.059 1.00 60.44 208 GLU A C 1
ATOM 1601 O O . GLU A 1 208 ? -13.874 -4.993 23.025 1.00 60.44 208 GLU A O 1
ATOM 1606 N N . ILE A 1 209 ? -15.817 -4.420 22.066 1.00 62.56 209 ILE A N 1
ATOM 1607 C CA . ILE A 1 209 ? -16.356 -3.813 23.278 1.00 62.56 209 ILE A CA 1
ATOM 1608 C C . ILE A 1 209 ? -16.948 -4.960 24.091 1.00 62.56 209 ILE A C 1
ATOM 1610 O O . ILE A 1 209 ? -17.981 -5.506 23.716 1.00 62.56 209 ILE A O 1
ATOM 1614 N N . GLU A 1 210 ? -16.295 -5.337 25.191 1.00 65.50 210 GLU A N 1
ATOM 1615 C CA . GLU A 1 210 ? -16.868 -6.308 26.125 1.00 65.50 210 GLU A CA 1
ATOM 1616 C C . GLU A 1 210 ? -18.192 -5.764 26.687 1.00 65.50 210 GLU A C 1
ATOM 1618 O O . GLU A 1 210 ? -18.221 -4.720 27.347 1.00 65.50 210 GLU A O 1
ATOM 1623 N N . GLU A 1 211 ? -19.293 -6.466 26.414 1.00 79.12 211 GLU A N 1
ATOM 1624 C CA . GLU A 1 211 ? -20.615 -6.124 26.938 1.00 79.12 211 GLU A CA 1
ATOM 1625 C C . GLU A 1 211 ? -20.706 -6.378 28.458 1.00 79.12 211 GLU A C 1
ATOM 1627 O O . GLU A 1 211 ? -20.034 -7.270 28.987 1.00 79.12 211 GLU A O 1
ATOM 1632 N N . PRO A 1 212 ? -21.536 -5.614 29.196 1.00 88.12 212 PRO A N 1
ATOM 1633 C CA . PRO A 1 212 ? -21.740 -5.840 30.624 1.00 88.12 212 PRO A CA 1
ATOM 1634 C C . PRO A 1 212 ? -22.361 -7.215 30.911 1.00 88.12 212 PRO A C 1
ATOM 1636 O O . PRO A 1 212 ? -23.365 -7.593 30.310 1.00 88.12 212 PRO A O 1
ATOM 1639 N N . GLU A 1 213 ? -21.814 -7.932 31.897 1.00 93.44 213 GLU A N 1
ATOM 1640 C CA . GLU A 1 213 ? -22.310 -9.248 32.319 1.00 93.44 213 GLU A CA 1
ATOM 1641 C C . GLU A 1 213 ? -23.070 -9.131 33.649 1.00 93.44 213 GLU A C 1
ATOM 1643 O O . GLU A 1 213 ? -22.514 -8.687 34.659 1.00 93.44 213 GLU A O 1
ATOM 1648 N N . PHE A 1 214 ? -24.335 -9.566 33.669 1.00 97.19 214 PHE A N 1
ATOM 1649 C CA . PHE A 1 214 ? -25.151 -9.638 34.884 1.00 97.19 214 PHE A CA 1
ATOM 1650 C C . PHE A 1 214 ? -25.846 -10.993 35.004 1.00 97.19 214 PHE A C 1
ATOM 1652 O O . PHE A 1 214 ? -26.868 -11.236 34.364 1.00 97.19 214 PHE A O 1
ATOM 1659 N N . THR A 1 215 ? -25.291 -11.883 35.824 1.00 97.56 215 THR A N 1
ATOM 1660 C CA . THR A 1 215 ? -25.779 -13.260 35.988 1.00 97.56 215 THR A CA 1
ATOM 1661 C C . THR A 1 215 ? -25.795 -13.665 37.460 1.00 97.56 215 THR A C 1
ATOM 1663 O O . THR A 1 215 ? -25.092 -13.095 38.292 1.00 97.56 215 THR A O 1
ATOM 1666 N N . VAL A 1 216 ? -26.625 -14.644 37.809 1.00 97.94 216 VAL A N 1
ATOM 1667 C CA . VAL A 1 216 ? -26.647 -15.274 39.134 1.00 97.94 216 VAL A CA 1
ATOM 1668 C C . VAL A 1 216 ? -26.744 -16.780 38.930 1.00 97.94 216 VAL A C 1
ATOM 1670 O O . VAL A 1 216 ? -27.486 -17.231 38.062 1.00 97.94 216 VAL A O 1
ATOM 1673 N N . SER A 1 217 ? -25.959 -17.552 39.675 1.00 93.56 217 SER A N 1
ATOM 1674 C CA . SER A 1 217 ? -25.893 -19.007 39.495 1.00 93.56 217 SER A CA 1
ATOM 1675 C C . SER A 1 217 ? -26.986 -19.735 40.274 1.00 93.56 217 SER A C 1
ATOM 1677 O O . SER A 1 217 ? -27.500 -19.226 41.275 1.00 93.56 217 SER A O 1
ATOM 1679 N N . ASP A 1 218 ? -27.318 -20.947 39.830 1.00 96.25 218 ASP A N 1
ATOM 1680 C CA . ASP A 1 218 ? -28.110 -21.888 40.621 1.00 96.25 218 ASP A CA 1
ATOM 1681 C C . ASP A 1 218 ? -27.340 -22.325 41.874 1.00 96.25 218 ASP A C 1
ATOM 1683 O O . ASP A 1 218 ? -26.107 -22.379 41.892 1.00 96.25 218 ASP A O 1
ATOM 1687 N N . VAL A 1 219 ? -28.077 -22.657 42.931 1.00 96.19 219 VAL A N 1
ATOM 1688 C CA . VAL A 1 219 ? -27.528 -23.059 44.228 1.00 96.19 219 VAL A CA 1
ATOM 1689 C C . VAL A 1 219 ? -28.297 -24.263 44.758 1.00 96.19 219 VAL A C 1
ATOM 1691 O O . VAL A 1 219 ? -29.521 -24.272 44.718 1.00 96.19 219 VAL A O 1
ATOM 1694 N N . THR A 1 220 ? -27.595 -25.264 45.294 1.00 96.62 220 THR A N 1
ATOM 1695 C CA . THR A 1 220 ? -28.201 -26.438 45.951 1.00 96.62 220 THR A CA 1
ATOM 1696 C C . THR A 1 220 ? -27.716 -26.529 47.396 1.00 96.62 220 THR A C 1
ATOM 1698 O O . THR A 1 220 ? -26.519 -26.399 47.643 1.00 96.62 220 THR A O 1
ATOM 1701 N N . ILE A 1 221 ? -28.632 -26.682 48.354 1.00 97.31 221 ILE A N 1
ATOM 1702 C CA . ILE A 1 221 ? -28.341 -26.586 49.797 1.00 97.31 221 ILE A CA 1
ATOM 1703 C C . ILE A 1 221 ? -29.440 -27.283 50.621 1.00 97.31 221 ILE A C 1
ATOM 1705 O O . ILE A 1 221 ? -30.547 -27.478 50.128 1.00 97.31 221 ILE A O 1
ATOM 1709 N N . LYS A 1 222 ? -29.195 -27.622 51.891 1.00 96.62 222 LYS A N 1
ATOM 1710 C CA . LYS A 1 222 ? -30.233 -28.166 52.788 1.00 96.62 222 LYS A CA 1
ATOM 1711 C C . LYS A 1 222 ? -30.984 -27.075 53.548 1.00 96.62 222 LYS A C 1
ATOM 1713 O O . LYS A 1 222 ? -30.469 -25.987 53.817 1.00 96.62 222 LYS A O 1
ATOM 1718 N N . ALA A 1 223 ? -32.211 -27.382 53.968 1.00 96.31 223 ALA A N 1
ATOM 1719 C CA . ALA A 1 223 ? -32.990 -26.481 54.815 1.00 96.31 223 ALA A CA 1
ATOM 1720 C C . ALA A 1 223 ? -32.290 -26.232 56.166 1.00 96.31 223 ALA A C 1
ATOM 1722 O O . ALA A 1 223 ? -31.900 -27.162 56.869 1.00 96.31 223 ALA A O 1
ATOM 1723 N N . GLY A 1 224 ? -32.190 -24.965 56.573 1.00 95.31 224 GLY A N 1
ATOM 1724 C CA . GLY A 1 224 ? -31.534 -24.549 57.814 1.00 95.31 224 GLY A CA 1
ATOM 1725 C C . GLY A 1 224 ? -30.048 -24.213 57.686 1.00 95.31 224 GLY A C 1
ATOM 1726 O O . GLY A 1 224 ? -29.500 -23.674 58.647 1.00 95.31 224 GLY A O 1
ATOM 1727 N N . GLU A 1 225 ? -29.414 -24.504 56.548 1.00 97.50 225 GLU A N 1
ATOM 1728 C CA . GLU A 1 225 ? -28.012 -24.168 56.286 1.00 97.50 225 GLU A CA 1
ATOM 1729 C C . GLU A 1 225 ? -27.871 -22.772 55.658 1.00 97.50 225 GLU A C 1
ATOM 1731 O O . GLU A 1 225 ? -28.818 -22.212 55.097 1.00 97.50 225 GLU A O 1
ATOM 1736 N N . GLU A 1 226 ? -26.682 -22.186 55.790 1.00 96.75 226 GLU A N 1
ATOM 1737 C CA . GLU A 1 226 ? -26.322 -20.919 55.154 1.00 96.75 226 GLU A CA 1
ATOM 1738 C C . GLU A 1 226 ? -25.565 -21.167 53.851 1.00 96.75 226 GLU A C 1
ATOM 1740 O O . GLU A 1 226 ? -24.683 -22.021 53.790 1.00 96.75 226 GLU A O 1
ATOM 1745 N N . VAL A 1 227 ? -25.900 -20.394 52.818 1.00 96.19 227 VAL A N 1
ATOM 1746 C CA . VAL A 1 227 ? -25.229 -20.429 51.521 1.00 96.19 227 VAL A CA 1
ATOM 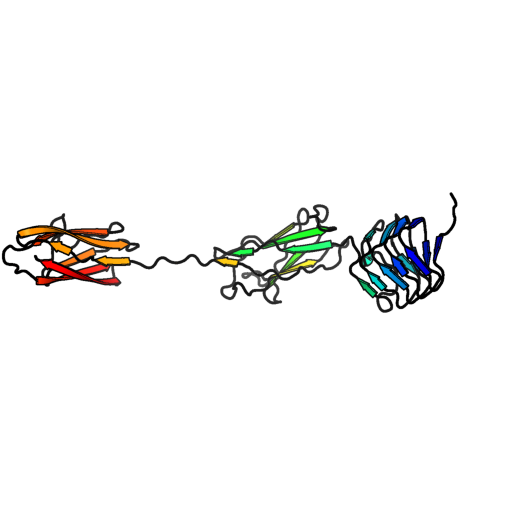1747 C C . VAL A 1 227 ? -24.859 -19.032 51.045 1.00 96.19 227 VAL A C 1
ATOM 1749 O O . VAL A 1 227 ? -25.576 -18.061 51.295 1.00 96.19 227 VAL A O 1
ATOM 1752 N N . THR A 1 228 ? -23.746 -18.937 50.324 1.00 96.25 228 THR A N 1
ATOM 1753 C CA . THR A 1 228 ? -23.328 -17.712 49.644 1.00 96.25 228 THR A CA 1
ATOM 1754 C C . THR A 1 228 ? -23.852 -17.723 48.214 1.00 96.25 228 THR A C 1
ATOM 1756 O O . THR A 1 228 ? -23.458 -18.568 47.415 1.00 96.25 228 THR A O 1
ATOM 1759 N N . ILE A 1 229 ? -24.722 -16.770 47.883 1.00 97.31 229 ILE A N 1
ATOM 1760 C CA . ILE A 1 229 ? -25.209 -16.546 46.520 1.00 97.31 229 ILE A CA 1
ATOM 1761 C C . ILE A 1 229 ? -24.353 -15.450 45.885 1.00 97.31 229 ILE A C 1
ATOM 1763 O O . ILE A 1 229 ? -24.312 -14.321 46.384 1.00 97.31 229 ILE A O 1
ATOM 1767 N N . THR A 1 230 ? -23.682 -15.785 44.786 1.00 96.06 230 THR A N 1
ATOM 1768 C CA . THR A 1 230 ? -22.829 -14.866 44.024 1.00 96.06 230 THR A CA 1
ATOM 1769 C C . THR A 1 230 ? -23.571 -14.361 42.794 1.00 96.06 230 THR A C 1
ATOM 1771 O O . THR A 1 230 ? -24.125 -15.148 42.029 1.00 96.06 230 THR A O 1
ATOM 1774 N N . VAL A 1 231 ? -23.561 -13.044 42.603 1.00 97.50 231 VAL A N 1
ATOM 1775 C CA . VAL A 1 231 ? -24.057 -12.371 41.401 1.00 97.50 231 VAL A CA 1
ATOM 1776 C C . VAL A 1 231 ? -22.854 -11.794 40.660 1.00 97.50 231 VAL A C 1
ATOM 1778 O O . VAL A 1 231 ? -22.091 -11.025 41.246 1.00 97.50 231 VAL A O 1
ATOM 1781 N N . THR A 1 232 ? -22.685 -12.161 39.395 1.00 97.50 232 THR A N 1
ATOM 1782 C CA . THR A 1 232 ? -21.660 -11.613 38.499 1.00 97.50 232 THR A CA 1
ATOM 1783 C C . THR A 1 232 ? -22.086 -10.225 38.032 1.00 97.50 232 THR A C 1
ATOM 1785 O O . THR A 1 232 ? -23.241 -10.022 37.661 1.00 97.50 232 THR A O 1
ATOM 1788 N N . THR A 1 233 ? -21.164 -9.266 38.070 1.00 96.12 233 THR A N 1
ATOM 1789 C CA . THR A 1 233 ? -21.396 -7.850 37.743 1.00 96.12 233 THR A CA 1
ATOM 1790 C C . THR A 1 233 ? -20.250 -7.265 36.911 1.00 96.12 233 THR A C 1
ATOM 1792 O O . THR A 1 233 ? -19.811 -6.142 37.163 1.00 96.12 233 THR A O 1
ATOM 1795 N N . LYS A 1 234 ? -19.704 -8.024 35.953 1.00 94.19 234 LYS A N 1
ATOM 1796 C CA . LYS A 1 234 ? -18.548 -7.568 35.162 1.00 94.19 234 LYS A CA 1
ATOM 1797 C C . LYS A 1 234 ? -18.904 -6.358 34.310 1.00 94.19 234 LYS A C 1
ATOM 1799 O O . LYS A 1 234 ? -19.978 -6.309 33.711 1.00 94.19 234 LYS A O 1
ATOM 1804 N N . LYS A 1 235 ? -17.970 -5.402 34.244 1.00 89.12 235 LYS A N 1
ATOM 1805 C CA . LYS A 1 235 ? -18.115 -4.125 33.514 1.00 89.12 235 LYS A CA 1
ATOM 1806 C C . LYS A 1 235 ? -19.360 -3.323 33.921 1.00 89.12 235 LYS A C 1
ATOM 1808 O O . LYS A 1 235 ? -19.849 -2.491 33.160 1.00 89.12 235 LYS A O 1
ATOM 1813 N N . LEU A 1 236 ? -19.875 -3.559 35.129 1.00 90.25 236 LEU A N 1
ATOM 1814 C CA . LEU A 1 236 ? -20.890 -2.719 35.751 1.00 90.25 236 LEU A CA 1
ATOM 1815 C C . LEU A 1 236 ? -20.207 -1.806 36.765 1.00 90.25 236 LEU A C 1
ATOM 1817 O O . LEU A 1 236 ? -19.917 -2.206 37.891 1.00 90.25 236 LEU A O 1
ATOM 1821 N N . ASP A 1 237 ? -19.958 -0.561 36.369 1.00 83.12 237 ASP A N 1
ATOM 1822 C CA . ASP A 1 237 ? -19.312 0.411 37.245 1.00 83.12 237 ASP A CA 1
ATOM 1823 C C . ASP A 1 237 ? -20.324 1.055 38.197 1.00 83.12 237 ASP A C 1
ATOM 1825 O O . ASP A 1 237 ? -21.227 1.804 37.812 1.00 83.12 237 ASP A O 1
ATOM 1829 N N . GLY A 1 238 ? -20.161 0.770 39.489 1.00 88.50 238 GLY A N 1
ATOM 1830 C CA . GLY A 1 238 ? -21.042 1.286 40.529 1.00 88.50 238 GLY A CA 1
ATOM 1831 C C . GLY A 1 238 ? -22.469 0.740 40.433 1.00 88.50 238 GLY A C 1
ATOM 1832 O O . GLY A 1 238 ? -22.744 -0.274 39.803 1.00 88.50 238 GLY A O 1
ATOM 1833 N N . GLY A 1 239 ? -23.414 1.405 41.097 1.00 94.69 239 GLY A N 1
ATOM 1834 C CA . GLY A 1 239 ? -24.793 0.922 41.207 1.00 94.69 239 GLY A CA 1
ATOM 1835 C C . GLY A 1 239 ? -25.022 -0.021 42.388 1.00 94.69 239 GLY A C 1
ATOM 1836 O O . GLY A 1 239 ? -24.225 -0.100 43.331 1.00 94.69 239 GLY A O 1
ATOM 1837 N N . LYS A 1 240 ? -26.184 -0.676 42.383 1.00 97.12 240 LYS A N 1
ATOM 1838 C CA . LYS A 1 240 ? -26.669 -1.515 43.485 1.00 97.12 240 LYS A CA 1
ATOM 1839 C C . LYS A 1 240 ? -27.319 -2.785 42.960 1.00 97.12 240 LYS A C 1
ATOM 1841 O O . LYS A 1 240 ? -28.129 -2.710 42.040 1.00 97.12 240 LYS A O 1
ATOM 1846 N N . VAL A 1 241 ? -27.040 -3.909 43.613 1.00 98.06 241 VAL A N 1
ATOM 1847 C CA . VAL A 1 241 ? -27.707 -5.193 43.381 1.00 98.06 241 VAL A CA 1
ATOM 1848 C C . VAL A 1 241 ? -28.645 -5.497 44.538 1.00 98.06 241 VAL A C 1
ATOM 1850 O O . VAL A 1 241 ? -28.245 -5.447 45.701 1.00 98.06 241 VAL A O 1
ATOM 1853 N N . VAL A 1 242 ? -29.888 -5.835 44.221 1.00 98.25 242 VAL A N 1
ATOM 1854 C CA . VAL A 1 242 ? -30.873 -6.383 45.156 1.00 98.25 242 VAL A CA 1
ATOM 1855 C C . VAL A 1 242 ? -31.063 -7.854 44.823 1.00 98.25 242 VAL A C 1
ATOM 1857 O O . VAL A 1 242 ? -31.432 -8.178 43.697 1.00 98.25 242 VAL A O 1
ATOM 1860 N N . LEU A 1 243 ? -30.851 -8.731 45.802 1.00 98.44 243 LEU A N 1
ATOM 1861 C CA . LEU A 1 243 ? -31.117 -10.159 45.664 1.00 98.44 243 LEU A CA 1
ATOM 1862 C C . LEU A 1 243 ? -32.428 -10.518 46.361 1.00 98.44 243 LEU A C 1
ATOM 1864 O O . LEU A 1 243 ? -32.677 -10.102 47.496 1.00 98.44 243 LEU A O 1
ATOM 1868 N N . LYS A 1 244 ? -33.260 -11.314 45.696 1.00 98.25 244 LYS A N 1
ATOM 1869 C CA . LYS A 1 244 ? -34.459 -11.915 46.273 1.00 98.25 244 LYS A CA 1
ATOM 1870 C C . LYS A 1 244 ? -34.395 -13.427 46.159 1.00 98.25 244 LYS A C 1
ATOM 1872 O O . LYS A 1 244 ? -34.073 -13.939 45.095 1.00 98.25 244 LYS A O 1
ATOM 1877 N N . VAL A 1 245 ? -34.778 -14.115 47.228 1.00 97.62 245 VAL A N 1
ATOM 1878 C CA . VAL A 1 245 ? -35.027 -15.559 47.233 1.00 97.62 245 VAL A CA 1
ATOM 1879 C C . VAL A 1 245 ? -36.501 -15.780 47.541 1.00 97.62 245 VAL A C 1
ATOM 1881 O O . VAL A 1 245 ? -37.012 -15.287 48.551 1.00 97.62 245 VAL A O 1
ATOM 1884 N N . ASN A 1 246 ? -37.201 -16.476 46.647 1.00 95.75 246 ASN A N 1
ATOM 1885 C CA . ASN A 1 246 ? -38.639 -16.723 46.694 1.00 95.75 246 ASN A CA 1
ATOM 1886 C C . ASN A 1 246 ? -39.442 -15.435 46.980 1.00 95.75 246 ASN A C 1
ATOM 1888 O O . ASN A 1 246 ? -40.247 -15.349 47.911 1.00 95.75 246 ASN A O 1
ATOM 1892 N N . GLY A 1 247 ? -39.107 -14.368 46.248 1.00 94.88 247 GLY A N 1
ATOM 1893 C CA . GLY A 1 247 ? -39.719 -13.041 46.373 1.00 94.88 247 GLY A CA 1
ATOM 1894 C C . GLY A 1 247 ? -39.280 -12.203 47.583 1.00 94.88 247 GLY A C 1
ATOM 1895 O O . GLY A 1 247 ? -39.575 -11.005 47.618 1.00 94.88 247 GLY A O 1
ATOM 1896 N N . LYS A 1 248 ? -38.547 -12.770 48.550 1.00 95.94 248 LYS A N 1
ATOM 1897 C CA . LYS A 1 248 ? -38.076 -12.059 49.751 1.00 95.94 248 LYS A CA 1
ATOM 1898 C C . LYS A 1 248 ? -36.668 -11.511 49.561 1.00 95.94 248 LYS A C 1
ATOM 1900 O O . LYS A 1 248 ? -35.770 -12.243 49.163 1.00 95.94 248 LYS A O 1
ATOM 1905 N N . THR A 1 249 ? -36.467 -10.238 49.889 1.00 97.31 249 THR A N 1
ATOM 1906 C CA . THR A 1 249 ? -35.159 -9.580 49.772 1.00 97.31 249 THR A CA 1
ATOM 1907 C C . THR A 1 249 ? -34.155 -10.117 50.791 1.00 97.31 249 THR A C 1
ATOM 1909 O O . THR A 1 249 ? -34.459 -10.194 51.983 1.00 97.31 249 THR A O 1
ATOM 1912 N N . VAL A 1 250 ? -32.951 -10.438 50.321 1.00 96.94 250 VAL A N 1
ATOM 1913 C CA . VAL A 1 250 ? -31.813 -10.868 51.139 1.00 96.94 250 VAL A CA 1
ATOM 1914 C C . VAL A 1 250 ? -31.000 -9.641 51.558 1.00 96.94 250 VAL A C 1
ATOM 1916 O O . VAL A 1 250 ? -30.792 -8.722 50.763 1.00 96.94 250 VAL A O 1
ATOM 1919 N N . LYS A 1 251 ? -30.560 -9.597 52.820 1.00 95.62 251 LYS A N 1
ATOM 1920 C CA . LYS A 1 251 ? -29.671 -8.532 53.302 1.00 95.62 251 LYS A CA 1
ATOM 1921 C C . LYS A 1 251 ? -28.242 -8.787 52.820 1.00 95.62 251 LYS A C 1
ATOM 1923 O O . LYS A 1 251 ? -27.771 -9.916 52.860 1.00 95.62 251 LYS A O 1
ATOM 1928 N N . ALA A 1 252 ? -27.558 -7.735 52.393 1.00 93.56 252 ALA A N 1
ATOM 1929 C CA . ALA A 1 252 ? -26.126 -7.761 52.130 1.00 93.56 252 ALA A CA 1
ATOM 1930 C C . ALA A 1 252 ? -25.329 -7.838 53.445 1.00 93.56 252 ALA A C 1
ATOM 1932 O O . ALA A 1 252 ? -25.873 -7.619 54.532 1.00 93.56 252 ALA A O 1
ATOM 1933 N N . ALA A 1 253 ? -24.024 -8.106 53.341 1.00 88.88 253 ALA A N 1
ATOM 1934 C CA . ALA A 1 253 ? -23.119 -8.240 54.487 1.00 88.88 253 ALA A CA 1
ATOM 1935 C C . ALA A 1 253 ? -23.078 -6.997 55.402 1.00 88.88 253 ALA A C 1
ATOM 1937 O O . ALA A 1 253 ? -22.852 -7.118 56.602 1.00 88.88 253 ALA A O 1
ATOM 1938 N N . ASP A 1 254 ? -23.349 -5.804 54.862 1.00 89.69 254 ASP A N 1
ATOM 1939 C CA . ASP A 1 254 ? -23.424 -4.549 55.623 1.00 89.69 254 ASP A CA 1
ATOM 1940 C C . ASP A 1 254 ? -24.800 -4.304 56.283 1.00 89.69 254 ASP A C 1
ATOM 1942 O O . ASP A 1 254 ? -25.060 -3.226 56.821 1.00 89.69 254 ASP A O 1
ATOM 1946 N N . GLY A 1 255 ? -25.704 -5.285 56.213 1.00 90.31 255 GLY A N 1
ATOM 1947 C CA . GLY A 1 255 ? -27.056 -5.237 56.763 1.00 90.31 255 GLY A CA 1
ATOM 1948 C C . GLY A 1 255 ? -28.086 -4.503 55.897 1.00 90.31 255 GLY A C 1
ATOM 1949 O O . GLY A 1 255 ? -29.269 -4.493 56.259 1.00 90.31 255 GLY A O 1
ATOM 1950 N N . LYS A 1 256 ? -27.691 -3.906 54.762 1.00 94.50 256 LYS A N 1
ATOM 1951 C CA . LYS A 1 256 ? -28.618 -3.230 53.840 1.00 94.50 256 LYS A CA 1
ATOM 1952 C C . LYS A 1 256 ? -29.366 -4.227 52.957 1.00 94.50 256 LYS A C 1
ATOM 1954 O O . LYS A 1 256 ? -28.973 -5.372 52.803 1.00 94.50 256 LYS A O 1
ATOM 1959 N N . LEU A 1 257 ? -30.450 -3.774 52.325 1.00 96.31 257 LEU A N 1
ATOM 1960 C CA . LEU A 1 257 ? -31.247 -4.570 51.374 1.00 96.31 257 LEU A CA 1
ATOM 1961 C C . LEU A 1 257 ? -30.677 -4.572 49.942 1.00 96.31 257 LEU A C 1
ATOM 1963 O O . LEU A 1 257 ? -31.373 -4.941 49.000 1.00 96.31 257 LEU A O 1
ATOM 1967 N N . TYR A 1 258 ? -29.440 -4.108 49.774 1.00 96.88 258 TYR A N 1
ATOM 1968 C CA . TYR A 1 258 ? -28.717 -4.097 48.509 1.00 96.88 258 TYR A CA 1
ATOM 1969 C C . TYR A 1 258 ? -27.210 -4.191 48.768 1.00 96.88 258 TYR A C 1
ATOM 1971 O O . TYR A 1 258 ? -26.729 -3.659 49.768 1.00 96.88 258 TYR A O 1
ATOM 1979 N N . ALA A 1 259 ? -26.467 -4.787 47.839 1.00 96.50 259 ALA A N 1
ATOM 1980 C CA . ALA A 1 259 ? -25.010 -4.708 47.778 1.00 96.50 259 ALA A CA 1
ATOM 1981 C C . ALA A 1 259 ? -24.598 -3.610 46.785 1.00 96.50 259 ALA A C 1
ATOM 1983 O O . ALA A 1 259 ? -25.252 -3.429 45.758 1.00 96.50 259 ALA A O 1
ATOM 1984 N N . LYS A 1 260 ? -23.545 -2.842 47.082 1.00 96.31 260 LYS A N 1
ATOM 1985 C CA . LYS A 1 260 ? -22.952 -1.923 46.094 1.00 96.31 260 LYS A CA 1
ATOM 1986 C C . LYS A 1 260 ? -22.078 -2.727 45.137 1.00 96.31 260 LYS A C 1
ATOM 1988 O O . LYS A 1 260 ? -21.346 -3.594 45.600 1.00 96.31 260 LYS A O 1
ATOM 1993 N N . VAL A 1 261 ? -22.121 -2.407 43.848 1.00 95.25 261 VAL A N 1
ATOM 1994 C CA . VAL A 1 261 ? -21.179 -2.992 42.887 1.00 95.25 261 VAL A CA 1
ATOM 1995 C C . VAL A 1 261 ? -19.866 -2.225 42.966 1.00 95.25 261 VAL A C 1
ATOM 1997 O O . VAL A 1 261 ? -19.838 -1.006 42.792 1.00 95.25 261 VAL A O 1
ATOM 2000 N N . THR A 1 262 ? -18.796 -2.937 43.300 1.00 90.88 262 THR A N 1
ATOM 2001 C CA . THR A 1 262 ? -17.433 -2.393 43.415 1.00 90.88 262 THR A CA 1
ATOM 2002 C C . THR A 1 262 ? -16.401 -3.254 42.681 1.00 90.88 262 THR A C 1
ATOM 2004 O O . THR A 1 262 ? -15.207 -3.045 42.857 1.00 90.88 262 THR A O 1
ATOM 2007 N N . GLY A 1 263 ? -16.849 -4.242 41.906 1.00 90.50 263 GLY A N 1
ATOM 2008 C CA . GLY A 1 263 ? -16.012 -5.177 41.164 1.00 90.50 263 GLY A CA 1
ATOM 2009 C C . GLY A 1 263 ? -16.866 -6.154 40.358 1.00 90.50 263 GLY A C 1
ATOM 2010 O O . GLY A 1 263 ? -18.070 -5.955 40.203 1.00 90.50 263 GLY A O 1
ATOM 2011 N N . ASP A 1 264 ? -16.247 -7.238 39.902 1.00 94.81 264 ASP A N 1
ATOM 2012 C CA . ASP A 1 264 ? -16.856 -8.199 38.971 1.00 94.81 264 ASP A CA 1
ATOM 2013 C C . ASP A 1 264 ? -17.897 -9.136 39.598 1.00 94.81 264 ASP A C 1
ATOM 2015 O O . ASP A 1 264 ? -18.519 -9.937 38.899 1.00 94.81 264 ASP A O 1
ATOM 2019 N N . SER A 1 265 ? -18.100 -9.058 40.912 1.00 94.88 265 SER A N 1
ATOM 2020 C CA . SER A 1 265 ? -19.173 -9.782 41.587 1.00 94.88 265 SER A CA 1
ATOM 2021 C C . SER A 1 265 ? -19.598 -9.119 42.893 1.00 94.88 265 SER A C 1
ATOM 2023 O O . SER A 1 265 ? -18.859 -8.343 43.506 1.00 94.88 265 SER A O 1
ATOM 2025 N N . VAL A 1 266 ? -20.796 -9.481 43.345 1.00 95.38 266 VAL A N 1
ATOM 2026 C CA . VAL A 1 266 ? -21.309 -9.204 44.689 1.00 95.38 266 VAL A CA 1
ATOM 2027 C C . VAL A 1 266 ? -21.860 -10.488 45.302 1.00 95.38 266 VAL A C 1
ATOM 2029 O O . VAL A 1 266 ? -22.393 -11.347 44.600 1.00 95.38 266 VAL A O 1
ATOM 2032 N N . THR A 1 267 ? -21.757 -10.623 46.622 1.00 95.00 267 THR A N 1
ATOM 2033 C CA . THR A 1 267 ? -22.168 -11.837 47.336 1.00 95.00 267 THR A CA 1
ATOM 2034 C C . THR A 1 267 ? -23.203 -11.545 48.418 1.00 95.00 267 THR A C 1
ATOM 2036 O O . THR A 1 267 ? -23.216 -10.476 49.035 1.00 95.00 267 THR A O 1
ATOM 2039 N N . PHE A 1 268 ? -24.082 -12.518 48.652 1.00 97.31 268 PHE A N 1
ATOM 2040 C CA . PHE A 1 268 ? -25.110 -12.481 49.689 1.00 97.31 268 PHE A CA 1
ATOM 2041 C C . PHE A 1 268 ? -25.073 -13.775 50.497 1.00 97.31 268 PHE A C 1
ATOM 2043 O O . PHE A 1 268 ? -25.204 -14.857 49.928 1.00 97.31 268 PHE A O 1
ATOM 2050 N N . ALA A 1 269 ? -24.943 -13.665 51.818 1.00 96.31 269 ALA A N 1
ATOM 2051 C CA . ALA A 1 269 ? -25.162 -14.791 52.718 1.00 96.31 269 ALA A CA 1
ATOM 2052 C C . ALA A 1 269 ? -26.671 -14.983 52.929 1.00 96.31 269 ALA A C 1
ATOM 2054 O O . ALA A 1 269 ? -27.388 -14.037 53.272 1.00 96.31 269 ALA A O 1
ATOM 2055 N N . TYR A 1 270 ? -27.163 -16.199 52.708 1.00 96.62 270 TYR A N 1
ATOM 2056 C CA . TYR A 1 270 ? -28.570 -16.550 52.848 1.00 96.62 270 TYR A CA 1
ATOM 2057 C C . TYR A 1 270 ? -28.727 -17.833 53.662 1.00 96.62 270 TYR A C 1
ATOM 2059 O O . TYR A 1 270 ? -28.352 -18.913 53.215 1.00 96.62 270 TYR A O 1
ATOM 2067 N N . THR A 1 271 ? -29.326 -17.726 54.848 1.00 96.81 271 THR A N 1
ATOM 2068 C CA . THR A 1 271 ? -29.746 -18.894 55.629 1.00 96.81 271 THR A CA 1
ATOM 2069 C C . THR A 1 271 ? -31.096 -19.395 55.130 1.00 96.81 271 THR A C 1
ATOM 2071 O O . THR A 1 271 ? -32.111 -18.699 55.256 1.00 96.81 271 THR A O 1
ATOM 2074 N N . VAL A 1 272 ? -31.134 -20.615 54.596 1.00 96.50 272 VAL A N 1
ATOM 2075 C CA . VAL A 1 272 ? -32.379 -21.238 54.141 1.00 96.50 272 VAL A CA 1
ATOM 2076 C C . VAL A 1 272 ? -33.266 -21.527 55.353 1.00 96.50 272 VAL A C 1
ATOM 2078 O O . VAL A 1 272 ? -32.824 -22.194 56.289 1.00 96.50 272 VAL A O 1
ATOM 2081 N N . PRO A 1 273 ? -34.529 -21.069 55.392 1.00 96.38 273 PRO A N 1
ATOM 2082 C CA . PRO A 1 273 ? -35.403 -21.353 56.522 1.00 96.38 273 PRO A CA 1
ATOM 2083 C C . PRO A 1 273 ? -35.601 -22.860 56.729 1.00 96.38 273 PRO A C 1
ATOM 2085 O O . PRO A 1 273 ? -35.898 -23.584 55.784 1.00 96.38 273 PRO A O 1
ATOM 2088 N N . LYS A 1 274 ? -35.557 -23.326 57.984 1.00 96.12 274 LYS A N 1
ATOM 2089 C CA . LYS A 1 274 ? -35.820 -24.739 58.350 1.00 96.12 274 LYS A CA 1
ATOM 2090 C C . LYS A 1 274 ? -37.205 -25.251 57.928 1.00 96.12 274 LYS A C 1
ATOM 2092 O O . LYS A 1 274 ? -37.463 -26.445 57.977 1.00 96.12 274 LYS A O 1
ATOM 2097 N N . THR A 1 275 ? -38.115 -24.345 57.577 1.00 94.81 275 THR A N 1
ATOM 2098 C CA . THR A 1 275 ? -39.474 -24.648 57.115 1.00 94.81 275 THR A CA 1
ATOM 2099 C C . THR A 1 275 ? -39.573 -24.851 55.604 1.00 94.81 275 THR A C 1
ATOM 2101 O O . THR A 1 275 ? -40.649 -25.210 55.124 1.00 94.81 275 THR A O 1
ATOM 2104 N N . TYR A 1 276 ? -38.500 -24.595 54.846 1.00 94.94 276 TYR A N 1
ATOM 2105 C CA . TYR A 1 276 ? -38.472 -24.898 53.418 1.00 94.94 276 TYR A CA 1
ATOM 2106 C C . TYR A 1 276 ? -38.538 -26.414 53.240 1.00 94.94 276 TYR A C 1
ATOM 2108 O O . TYR A 1 276 ? -37.915 -27.172 53.981 1.00 94.94 276 TYR A O 1
ATOM 2116 N N . LYS A 1 277 ? -39.356 -26.844 52.285 1.00 96.00 277 LYS A N 1
ATOM 2117 C CA . LYS A 1 277 ? -39.467 -28.249 51.900 1.00 96.00 277 LYS A CA 1
ATOM 2118 C C . LYS A 1 277 ? -38.476 -28.505 50.772 1.00 96.00 277 LYS A C 1
ATOM 2120 O O . LYS A 1 277 ? -38.087 -27.562 50.086 1.00 96.00 277 LYS A O 1
ATOM 2125 N N . ALA A 1 278 ? -38.133 -29.770 50.553 1.00 96.50 278 ALA A N 1
ATOM 2126 C CA . ALA A 1 278 ? -37.389 -30.148 49.362 1.00 96.50 278 ALA A CA 1
ATOM 2127 C C . ALA A 1 278 ? -38.119 -29.644 48.102 1.00 96.50 278 ALA A C 1
ATOM 2129 O O . ALA A 1 278 ? -39.344 -29.788 47.991 1.00 96.50 278 ALA A O 1
ATOM 2130 N N . GLY A 1 279 ? -37.387 -29.005 47.191 1.00 95.81 279 GLY A N 1
ATOM 2131 C CA . GLY A 1 279 ? -37.960 -28.346 46.019 1.00 95.81 279 GLY A CA 1
ATOM 2132 C C . GLY A 1 279 ? -37.122 -27.186 45.486 1.00 95.81 279 GLY A C 1
ATOM 2133 O O . GLY A 1 279 ? -36.040 -26.896 45.987 1.00 95.81 279 GLY A O 1
ATOM 2134 N N . SER A 1 280 ? -37.637 -26.520 44.452 1.00 97.12 280 SER A N 1
ATOM 2135 C CA . SER A 1 280 ? -36.964 -25.410 43.770 1.00 97.12 280 SER A CA 1
ATOM 2136 C C . SER A 1 280 ? -37.629 -24.072 44.100 1.00 97.12 280 SER A C 1
ATOM 2138 O O . SER A 1 280 ? -38.857 -23.962 44.097 1.00 97.12 280 SER A O 1
ATOM 2140 N N . TYR A 1 281 ? -36.812 -23.058 44.371 1.00 97.62 281 TYR A N 1
ATOM 2141 C CA . TYR A 1 281 ? -37.215 -21.706 44.747 1.00 97.62 281 TYR A CA 1
ATOM 2142 C C . TYR A 1 281 ? -36.520 -20.676 43.851 1.00 97.62 281 TYR A C 1
ATOM 2144 O O . TYR A 1 281 ? -35.358 -20.848 43.494 1.00 97.62 281 TYR A O 1
ATOM 2152 N N . ASP A 1 282 ? -37.205 -19.584 43.508 1.00 98.06 282 ASP A N 1
ATOM 2153 C CA . ASP A 1 282 ? -36.646 -18.569 42.607 1.00 98.06 282 ASP A CA 1
ATOM 2154 C C . ASP A 1 282 ? -35.586 -17.707 43.291 1.00 98.06 282 ASP A C 1
ATOM 2156 O O . ASP A 1 282 ? -35.815 -17.166 44.376 1.00 98.06 282 ASP A O 1
ATOM 2160 N N . ILE A 1 283 ? -34.459 -17.506 42.620 1.00 98.50 283 ILE A N 1
ATOM 2161 C CA . ILE A 1 283 ? -33.494 -16.455 42.919 1.00 98.50 283 ILE A CA 1
ATOM 2162 C C . ILE A 1 283 ? -33.657 -15.381 41.846 1.00 98.50 283 ILE A C 1
ATOM 2164 O O . ILE A 1 283 ? -33.669 -15.678 40.656 1.00 98.50 283 ILE A O 1
ATOM 2168 N N . LYS A 1 284 ? -33.771 -14.121 42.263 1.00 98.56 284 LYS A N 1
ATOM 2169 C CA . LYS A 1 284 ? -33.814 -12.971 41.359 1.00 98.56 284 LYS A CA 1
ATOM 2170 C C . LYS A 1 284 ? -32.843 -11.900 41.825 1.00 98.56 284 LYS A C 1
ATOM 2172 O O . LYS A 1 284 ? -33.014 -11.342 42.911 1.00 98.56 284 LYS A O 1
ATOM 2177 N N . ALA A 1 285 ? -31.855 -11.594 40.998 1.00 98.25 285 ALA A N 1
ATOM 2178 C CA . ALA A 1 285 ? -30.956 -10.466 41.172 1.00 98.25 285 ALA A CA 1
ATOM 2179 C C . ALA A 1 285 ? -31.424 -9.297 40.296 1.00 98.25 285 ALA A C 1
ATOM 2181 O O . ALA A 1 285 ? -31.821 -9.483 39.148 1.00 98.25 285 ALA A O 1
ATOM 2182 N N . VAL A 1 286 ? -31.392 -8.082 40.840 1.00 98.06 286 VAL A N 1
ATOM 2183 C CA . VAL A 1 286 ? -31.742 -6.854 40.114 1.00 98.06 286 VAL A CA 1
ATOM 2184 C C . VAL A 1 286 ? -30.648 -5.824 40.330 1.00 98.06 286 VAL A C 1
ATOM 2186 O O . VAL A 1 286 ? -30.417 -5.401 41.463 1.00 98.06 286 VAL A O 1
ATOM 2189 N N . TYR A 1 287 ? -30.004 -5.404 39.249 1.00 98.19 287 TYR A N 1
ATOM 2190 C CA . TYR A 1 287 ? -29.030 -4.321 39.235 1.00 98.19 287 TYR A CA 1
ATOM 2191 C C . TYR A 1 287 ? -29.698 -2.998 38.869 1.00 98.19 287 TYR A C 1
ATOM 2193 O O . TYR A 1 287 ? -30.541 -2.953 37.973 1.00 98.19 287 TYR A O 1
ATOM 2201 N N . THR A 1 288 ? -29.306 -1.914 39.542 1.00 96.50 288 THR A N 1
ATOM 2202 C CA . THR A 1 288 ? -29.731 -0.547 39.211 1.00 96.50 288 THR A CA 1
ATOM 2203 C C . THR A 1 288 ? -28.584 0.460 39.328 1.00 96.50 288 THR A C 1
ATOM 2205 O O . THR A 1 288 ? -27.902 0.517 40.356 1.00 96.50 288 THR A O 1
ATOM 2208 N N . ALA A 1 289 ? -28.415 1.296 38.300 1.00 95.19 289 ALA A N 1
ATOM 2209 C CA . ALA A 1 289 ? -27.512 2.449 38.286 1.00 95.19 289 ALA A CA 1
ATOM 2210 C C . ALA A 1 289 ? -28.074 3.552 37.377 1.00 95.19 289 ALA A C 1
ATOM 2212 O O . ALA A 1 289 ? -28.130 3.401 36.159 1.00 95.19 289 ALA A O 1
ATOM 2213 N N . GLY A 1 290 ? -28.519 4.669 37.960 1.00 89.94 290 GLY A N 1
ATOM 2214 C CA . GLY A 1 290 ? -29.193 5.724 37.196 1.00 89.94 290 GLY A CA 1
ATOM 2215 C C . GLY A 1 290 ? -30.456 5.195 36.507 1.00 89.94 290 GLY A C 1
ATOM 2216 O O . GLY A 1 290 ? -31.363 4.713 37.182 1.00 89.94 290 GLY A O 1
ATOM 2217 N N . ALA A 1 291 ? -30.500 5.283 35.175 1.00 88.94 291 ALA A N 1
ATOM 2218 C CA . ALA A 1 291 ? -31.588 4.742 34.355 1.00 88.94 291 ALA A CA 1
ATOM 2219 C C . ALA A 1 291 ? -31.398 3.259 33.974 1.00 88.94 291 ALA A C 1
ATOM 2221 O O . ALA A 1 291 ? -32.346 2.622 33.518 1.00 88.94 291 ALA A O 1
ATOM 2222 N N . THR A 1 292 ? -30.200 2.698 34.166 1.00 91.69 292 THR A N 1
ATOM 2223 C CA . THR A 1 292 ? -29.888 1.311 33.807 1.00 91.69 292 THR A CA 1
ATOM 2224 C C . THR A 1 292 ? -30.476 0.350 34.830 1.00 91.69 292 THR A C 1
ATOM 2226 O O . THR A 1 292 ? -30.262 0.502 36.038 1.00 91.69 292 THR A O 1
ATOM 2229 N N . LYS A 1 293 ? -31.186 -0.670 34.338 1.00 95.38 293 LYS A N 1
ATOM 2230 C CA . LYS A 1 293 ? -31.740 -1.763 35.136 1.00 95.38 293 LYS A CA 1
ATOM 2231 C C . LYS A 1 293 ? -31.507 -3.095 34.425 1.00 95.38 293 LYS A C 1
ATOM 2233 O O . LYS A 1 293 ? -31.956 -3.255 33.296 1.00 95.38 293 LYS A O 1
ATOM 2238 N N . LEU A 1 294 ? -30.853 -4.037 35.103 1.00 96.88 294 LEU A N 1
ATOM 2239 C CA . LEU A 1 294 ? -30.648 -5.409 34.622 1.00 96.88 294 LEU A CA 1
ATOM 2240 C C . LEU A 1 294 ? -31.271 -6.396 35.611 1.00 96.88 294 LEU A C 1
ATOM 2242 O O . LEU A 1 294 ? -31.324 -6.126 36.814 1.00 96.88 294 LEU A O 1
ATOM 2246 N N . GLU A 1 295 ? -31.754 -7.529 35.114 1.00 97.62 295 GLU A N 1
ATOM 2247 C CA . GLU A 1 295 ? -32.343 -8.595 35.925 1.00 97.62 295 GLU A CA 1
ATOM 2248 C C . GLU A 1 295 ? -31.720 -9.935 35.534 1.00 97.62 295 GLU A C 1
ATOM 2250 O O . GLU A 1 295 ? -31.511 -10.196 34.354 1.00 97.62 295 GLU A O 1
ATOM 2255 N N . ALA A 1 296 ? -31.430 -10.767 36.529 1.00 98.12 296 ALA A N 1
ATOM 2256 C CA . ALA A 1 296 ? -30.953 -12.129 36.342 1.00 98.12 296 ALA A CA 1
ATOM 2257 C C . ALA A 1 296 ? -31.732 -13.060 37.273 1.00 98.12 296 ALA A C 1
ATOM 2259 O O . ALA A 1 296 ? -32.041 -12.692 38.412 1.00 98.12 296 ALA A O 1
ATOM 2260 N N . GLU A 1 297 ? -32.064 -14.251 36.789 1.00 98.12 297 GLU A N 1
ATOM 2261 C CA . GLU A 1 297 ? -32.862 -15.236 37.516 1.00 98.12 297 GLU A CA 1
ATOM 2262 C C . GLU A 1 297 ? -32.130 -16.579 37.554 1.00 98.12 297 GLU A C 1
ATOM 2264 O O . GLU A 1 297 ? -31.496 -16.974 36.578 1.00 98.12 297 GLU A O 1
ATOM 2269 N N . SER A 1 298 ? -32.213 -17.264 38.691 1.00 98.19 298 SER A N 1
ATOM 2270 C CA . SER A 1 298 ? -31.683 -18.615 38.897 1.00 98.19 298 SER A CA 1
ATOM 2271 C C . SER A 1 298 ? -32.534 -19.368 39.920 1.00 98.19 298 SER A C 1
ATOM 2273 O O . SER A 1 298 ? -33.604 -18.898 40.327 1.00 98.19 298 SER A O 1
ATOM 2275 N N . LYS A 1 299 ? -32.107 -20.563 40.323 1.00 97.94 299 LYS A N 1
ATOM 2276 C CA . LYS A 1 299 ? -32.831 -21.447 41.234 1.00 97.94 299 LYS A CA 1
ATOM 2277 C C . LYS A 1 299 ? -32.020 -21.770 42.481 1.00 97.94 299 LYS A C 1
ATOM 2279 O O . LYS A 1 299 ? -30.842 -22.106 42.424 1.00 97.94 299 LYS A O 1
ATOM 2284 N N . LEU A 1 300 ? -32.702 -21.736 43.620 1.00 97.69 300 LEU A N 1
ATOM 2285 C CA . LEU A 1 300 ? -32.276 -22.362 44.863 1.00 97.69 300 LEU A CA 1
ATOM 2286 C C . LEU A 1 300 ? -32.984 -23.715 44.985 1.00 97.69 300 LEU A C 1
ATOM 2288 O O . LEU A 1 300 ? -34.203 -23.760 45.160 1.00 97.69 300 LEU A O 1
ATOM 2292 N N . THR A 1 301 ? -32.234 -24.806 44.928 1.00 97.94 301 THR A N 1
ATOM 2293 C CA . THR A 1 301 ? -32.733 -26.165 45.142 1.00 97.94 301 THR A CA 1
ATOM 2294 C C . THR A 1 301 ? -32.471 -26.580 46.584 1.00 97.94 301 THR A C 1
ATOM 2296 O O . THR A 1 301 ? -31.332 -26.562 47.048 1.00 97.94 301 THR A O 1
ATOM 2299 N N . VAL A 1 302 ? -33.537 -26.931 47.300 1.00 97.44 302 VAL A N 1
ATOM 2300 C CA . VAL A 1 302 ? -33.466 -27.481 48.654 1.00 97.44 302 VAL A CA 1
ATOM 2301 C C . VAL A 1 302 ? -33.590 -28.997 48.589 1.00 97.44 302 VAL A C 1
ATOM 2303 O O . VAL A 1 302 ? -34.562 -29.495 48.015 1.00 97.44 302 VAL A O 1
ATOM 2306 N N . GLU A 1 303 ? -32.629 -29.701 49.188 1.00 94.19 303 GLU A N 1
ATOM 2307 C CA . GLU A 1 303 ? -32.602 -31.169 49.337 1.00 94.19 303 GLU A CA 1
ATOM 2308 C C . GLU A 1 303 ? -32.940 -31.627 50.762 1.00 94.19 303 GLU A C 1
ATOM 2310 O O . GLU A 1 303 ? -32.534 -30.944 51.737 1.00 94.19 303 GLU A O 1
#